Protein AF-A0A1F5URN9-F1 (afdb_monomer)

Foldseek 3Di:
DPPVVVVVVVVVVVVVVVVVVCCCPVPVVVVVVVVVVVVVVVVVVVVVVVVVVVCVVCVVVVVVVVVVVVVVVVVVVVVADADDVVVVVVVVLCVLCVVLVKDWPDKAKDDFDDDPPWKTKIKIKTKIKDAPVSVVVSVVVVVVDPFDKDKDDKDKDQPPPDDPDDDDPRMIIIIIIIIGMHTPDDCPVVVVVPDPDDPPPPVPPPPPPPPDDDDDPPVVVVVVVLAVVLLPDPPVQKAWDDWPDPPDPWTKTWIAGPVRFIWIQTPQFIAGPVRHTHPFWGWDDDDQWIKIWGDDPPDPDIDIDIHGNDD

Nearest PDB structures (foldseek):
  3jc8-assembly1_Oa  TM=5.198E-01  e=5.996E-09  Myxococcus xanthus DK 1622
  2rjz-assembly1_A  TM=8.105E-01  e=4.922E-06  Pseudomonas aeruginosa PAO1
  2rjz-assembly1_B  TM=8.053E-01  e=3.767E-05  Pseudomonas aeruginosa PAO1
  5uvr-assembly1_A  TM=8.201E-01  e=1.410E-04  Pseudomonas aeruginosa
  7pd3-assembly1_U  TM=2.771E-01  e=1.453E+00  Homo sapiens

pLDDT: mean 70.2, std 18.09, range [28.94, 94.0]

Mean predicted aligned error: 21.52 Å

Solvent-accessible surface area (backbone atoms only — not comparable to full-atom values): 18056 Å² total; per-residue (Å²): 131,59,72,68,57,55,51,53,54,51,50,51,51,51,52,51,50,49,51,52,48,47,48,48,60,73,50,50,50,53,50,55,49,49,55,51,51,52,50,53,52,52,48,54,55,49,52,53,47,54,52,51,50,51,53,54,67,46,40,64,54,53,52,50,51,50,54,50,52,50,49,53,48,51,55,51,58,70,67,42,72,78,71,89,56,59,68,59,49,50,51,52,53,52,51,52,29,54,77,54,69,32,45,77,78,46,79,47,75,49,74,72,39,86,51,65,103,64,33,24,38,30,42,30,43,37,36,35,37,28,47,70,74,39,52,58,54,42,55,53,52,44,65,69,41,98,56,74,52,47,82,43,77,77,44,78,46,68,45,49,85,84,51,101,53,85,53,65,92,67,41,29,32,38,37,36,36,33,38,33,75,41,64,64,78,68,64,72,80,54,61,78,72,71,64,102,77,66,76,75,73,63,75,60,64,84,66,78,84,71,86,70,73,93,72,60,93,72,53,63,66,57,49,53,56,44,48,59,55,54,75,69,58,58,74,87,50,52,42,83,76,48,75,81,34,85,91,48,102,62,47,31,40,32,32,30,34,83,85,69,51,51,31,33,37,44,83,44,37,32,24,40,77,86,68,47,73,40,85,58,40,38,44,47,77,59,88,67,26,40,37,39,40,33,59,54,90,98,52,99,61,78,44,77,47,78,41,76,59,83,126

Sequence (311 aa):
MSKDQIQKYALIVIVAGAAIYGYVFELYLPTLKSVGVLGVELQSKKDSYEEAKKKFADYEKLKKDAKNAELELFFTMRRLPNTENQSECIKEISRAAAEYNITVQSFTPGKSAPGKSFYNEVAIVLSLVGDYNDFGKFITRLGYSVRLLNCFDVQFSVAGAGGGASPAKGSVNMVVNLKTFVSTQSNTGQARYSKKEDTEERAIYPLYRYSGVIRDPFVSIVLEESKALAENINIMGLRLTQVLALTGKNPTFVFEDSTRNSFMLKDRKFYTKDNLFIQGIEGRVEGDKVKLMYTVENIIGQKEKYFDILK

Radius of gyration: 40.61 Å; Cα contacts (8 Å, |Δi|>4): 346; chains: 1; bounding box: 97×88×120 Å

Secondary structure (DSSP, 8-state):
--HHHHHHHHHHHHHHHHHHHHIIIIIIHHHHHHHHHHHHHHHHHHHHHHHHHHHHHHHHHHHHHHHHHHHHHHHHHHHS--S-THHHHHHHHHHHHHHTT-EEEEEEEPPPEE-STTEEEEEEEEEEEEEHHHHHHHHHHHHTSSS-EEEEEEEEEETTTTSSSPPPTTEEEEEEEEEEEEE---THHHHTT--S---SGGGS-------S----TTHHHHHHHHHHHHHT--GGG-EEEEEEESSSSS-EEEEE-TT--EEEEETTEEEETT--EEEEEEEEEETTEEEEEE--TT-SS-EEEEEE---

Structure (mmCIF, N/CA/C/O backbone):
data_AF-A0A1F5URN9-F1
#
_entry.id   AF-A0A1F5URN9-F1
#
loop_
_atom_site.group_PDB
_atom_site.id
_atom_site.type_symbol
_atom_site.label_atom_id
_atom_site.label_alt_id
_atom_site.label_comp_id
_atom_site.label_asym_id
_atom_site.label_entity_id
_atom_site.label_seq_id
_atom_site.pdbx_PDB_ins_code
_atom_site.Cartn_x
_atom_site.Cartn_y
_atom_site.Cartn_z
_atom_site.occupancy
_atom_site.B_iso_or_equiv
_atom_site.auth_seq_id
_atom_site.auth_comp_id
_atom_site.auth_asym_id
_atom_site.auth_atom_id
_atom_site.pdbx_PDB_model_num
ATOM 1 N N . MET A 1 1 ? 66.668 29.773 -73.421 1.00 58.88 1 MET A N 1
ATOM 2 C CA . MET A 1 1 ? 65.200 29.785 -73.611 1.00 58.88 1 MET A CA 1
ATOM 3 C C . MET A 1 1 ? 64.776 31.197 -73.974 1.00 58.88 1 MET A C 1
ATOM 5 O O . MET A 1 1 ? 65.155 32.119 -73.262 1.00 58.88 1 MET A O 1
ATOM 9 N N . SER A 1 2 ? 64.055 31.377 -75.083 1.00 77.62 2 SER A N 1
ATOM 10 C CA . SER A 1 2 ? 63.492 32.690 -75.433 1.00 77.62 2 SER A CA 1
ATOM 11 C C . SER A 1 2 ? 62.432 33.091 -74.398 1.00 77.62 2 SER A C 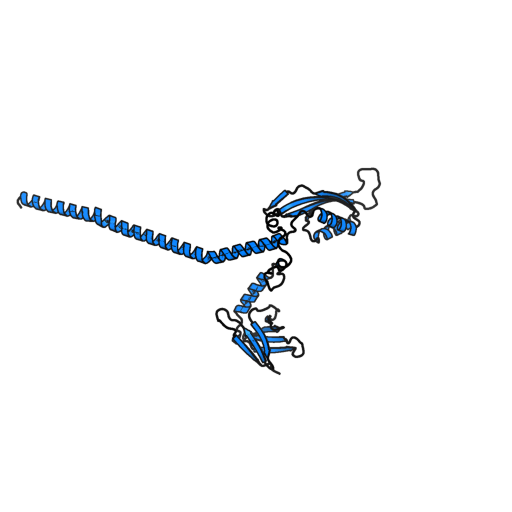1
ATOM 13 O O . SER A 1 2 ? 61.720 32.216 -73.893 1.00 77.62 2 SER A O 1
ATOM 15 N N . LYS A 1 3 ? 62.320 34.387 -74.075 1.00 77.62 3 LYS A N 1
ATOM 16 C CA . LYS A 1 3 ? 61.358 34.910 -73.082 1.00 77.62 3 LYS A CA 1
ATOM 17 C C . LYS A 1 3 ? 59.921 34.445 -73.373 1.00 77.62 3 LYS A C 1
ATOM 19 O O . LYS A 1 3 ? 59.200 34.090 -72.444 1.00 77.62 3 LYS A O 1
ATOM 24 N N . ASP A 1 4 ? 59.568 34.307 -74.649 1.00 82.25 4 ASP A N 1
ATOM 25 C CA . ASP A 1 4 ? 58.242 33.866 -75.097 1.00 82.25 4 ASP A CA 1
ATOM 26 C C . ASP A 1 4 ? 57.936 32.399 -74.762 1.00 82.25 4 ASP A C 1
ATOM 28 O O . ASP A 1 4 ? 56.792 32.039 -74.489 1.00 82.25 4 ASP A O 1
ATOM 32 N N . GLN A 1 5 ? 58.945 31.521 -74.767 1.00 84.62 5 GLN A N 1
ATOM 33 C CA . GLN A 1 5 ? 58.748 30.113 -74.404 1.00 84.62 5 GLN A CA 1
ATOM 34 C C . GLN A 1 5 ? 58.527 29.965 -72.899 1.00 84.62 5 GLN A C 1
ATOM 36 O O . GLN A 1 5 ? 57.653 29.209 -72.482 1.00 84.62 5 GLN A O 1
ATOM 41 N N . ILE A 1 6 ? 59.268 30.730 -72.092 1.00 85.12 6 ILE A N 1
ATOM 42 C CA . ILE A 1 6 ? 59.104 30.751 -70.633 1.00 85.12 6 ILE A CA 1
ATOM 43 C C . ILE A 1 6 ? 57.700 31.253 -70.271 1.00 85.12 6 ILE A C 1
ATOM 45 O O . ILE A 1 6 ? 57.039 30.645 -69.434 1.00 85.12 6 ILE A O 1
ATOM 49 N N . GLN A 1 7 ? 57.206 32.296 -70.948 1.00 86.00 7 GLN A N 1
ATOM 50 C CA . GLN A 1 7 ? 55.847 32.809 -70.737 1.00 86.00 7 GLN A CA 1
ATOM 51 C C . GLN A 1 7 ? 54.758 31.779 -71.080 1.00 86.00 7 GLN A C 1
ATOM 53 O O . GLN A 1 7 ? 53.807 31.626 -70.316 1.00 86.00 7 GLN A O 1
ATOM 58 N N . LYS A 1 8 ? 54.903 31.025 -72.179 1.00 87.19 8 LYS A N 1
ATOM 59 C CA . LYS A 1 8 ? 53.936 29.977 -72.561 1.00 87.19 8 LYS A CA 1
ATOM 60 C C . LYS A 1 8 ? 53.880 28.833 -71.547 1.00 87.19 8 LYS A C 1
ATOM 62 O O . LYS A 1 8 ? 52.790 28.437 -71.143 1.00 87.19 8 LYS A O 1
ATOM 67 N N . TYR A 1 9 ? 55.033 28.329 -71.101 1.00 89.06 9 TYR A N 1
ATOM 68 C CA . TYR A 1 9 ? 55.068 27.273 -70.084 1.00 89.06 9 TYR A CA 1
ATOM 69 C C . TYR A 1 9 ? 54.555 27.762 -68.726 1.00 89.06 9 TYR A C 1
ATOM 71 O O . TYR A 1 9 ? 53.810 27.038 -68.069 1.00 89.06 9 TYR A O 1
ATOM 79 N N . ALA A 1 10 ? 54.872 29.001 -68.334 1.00 89.88 10 ALA A N 1
ATOM 80 C CA . ALA A 1 10 ? 54.338 29.598 -67.112 1.00 89.88 10 ALA A CA 1
ATOM 81 C C . ALA A 1 10 ? 52.802 29.681 -67.140 1.00 89.88 10 ALA A C 1
ATOM 83 O O . ALA A 1 10 ? 52.149 29.328 -66.161 1.00 89.88 10 ALA A O 1
ATOM 84 N N . LEU A 1 11 ? 52.215 30.071 -68.276 1.00 90.75 11 LEU A N 1
ATOM 85 C CA . LEU A 1 11 ? 50.763 30.160 -68.430 1.00 90.75 11 LEU A CA 1
ATOM 86 C C . LEU A 1 11 ? 50.087 28.782 -68.345 1.00 90.75 11 LEU A C 1
ATOM 88 O O . LEU A 1 11 ? 49.067 28.648 -67.675 1.00 90.75 11 LEU A O 1
ATOM 92 N N . ILE A 1 12 ? 50.682 27.742 -68.937 1.00 91.44 12 ILE A N 1
ATOM 93 C CA . ILE A 1 12 ? 50.175 26.362 -68.834 1.00 91.44 12 ILE A CA 1
ATOM 94 C C . ILE A 1 12 ? 50.194 25.874 -67.383 1.00 91.44 12 ILE A C 1
ATOM 96 O O . ILE A 1 12 ? 49.213 25.294 -66.927 1.00 91.44 12 ILE A O 1
ATOM 100 N N . VAL A 1 13 ? 51.278 26.130 -66.645 1.00 94.00 13 VAL A N 1
ATOM 101 C CA . VAL A 1 13 ? 51.384 25.726 -65.233 1.00 94.00 13 VAL A CA 1
ATOM 102 C C . VAL A 1 13 ? 50.341 26.441 -64.376 1.00 94.00 13 VAL A C 1
ATOM 104 O O . VAL A 1 13 ? 49.729 25.812 -63.517 1.00 94.00 13 VAL A O 1
ATOM 107 N N . ILE A 1 14 ? 50.080 27.724 -64.634 1.00 93.38 14 ILE A N 1
ATOM 108 C CA . ILE A 1 14 ? 49.047 28.487 -63.920 1.00 93.38 14 ILE A CA 1
ATOM 109 C C . ILE A 1 14 ? 47.649 27.942 -64.230 1.00 93.38 14 ILE A C 1
ATOM 111 O O . ILE A 1 14 ? 46.866 27.725 -63.308 1.00 93.38 14 ILE A O 1
ATOM 115 N N . VAL A 1 15 ? 47.336 27.672 -65.501 1.00 93.75 15 VAL A N 1
ATOM 116 C CA . VAL A 1 15 ? 46.030 27.124 -65.905 1.00 93.75 15 VAL A CA 1
ATOM 117 C C . VAL A 1 15 ? 45.828 25.712 -65.349 1.00 93.75 15 VAL A C 1
ATOM 119 O O . VAL A 1 15 ? 44.762 25.410 -64.819 1.00 93.75 15 VAL A O 1
ATOM 122 N N . ALA A 1 16 ? 46.857 24.864 -65.398 1.00 92.88 16 ALA A N 1
ATOM 123 C CA . ALA A 1 16 ? 46.818 23.532 -64.802 1.00 92.88 16 ALA A CA 1
ATOM 124 C C . ALA A 1 16 ? 46.657 23.602 -63.275 1.00 92.88 16 ALA A C 1
ATOM 126 O O . ALA A 1 16 ? 45.843 22.876 -62.709 1.00 92.88 16 ALA A O 1
ATOM 127 N N . GLY A 1 17 ? 47.371 24.514 -62.610 1.00 93.50 17 GLY A N 1
ATOM 128 C CA . GLY A 1 17 ? 47.236 24.760 -61.175 1.00 93.50 17 GLY A CA 1
ATOM 129 C C . GLY A 1 17 ? 45.835 25.238 -60.791 1.00 93.50 17 GLY A C 1
ATOM 130 O O . GLY A 1 17 ? 45.261 24.725 -59.834 1.00 93.50 17 GLY A O 1
ATOM 131 N N . ALA A 1 18 ? 45.249 26.151 -61.570 1.00 92.12 18 ALA A N 1
ATOM 132 C CA . ALA A 1 18 ? 43.885 26.632 -61.365 1.00 92.12 18 ALA A CA 1
ATOM 133 C C . ALA A 1 18 ? 42.839 25.525 -61.581 1.00 92.12 18 ALA A C 1
ATOM 135 O O . ALA A 1 18 ? 41.906 25.405 -60.789 1.00 92.12 18 ALA A O 1
ATOM 136 N N . ALA A 1 19 ? 43.021 24.672 -62.595 1.00 91.75 19 ALA A N 1
ATOM 137 C CA . ALA A 1 19 ? 42.138 23.535 -62.853 1.00 91.75 19 ALA A CA 1
ATOM 138 C C . ALA A 1 19 ? 42.199 22.484 -61.729 1.00 91.75 19 ALA A C 1
ATOM 140 O O . ALA A 1 19 ? 41.160 22.008 -61.271 1.00 91.75 19 ALA A O 1
ATOM 141 N N . ILE A 1 20 ? 43.402 22.160 -61.237 1.00 91.75 20 ILE A N 1
ATOM 142 C CA . ILE A 1 20 ? 43.588 21.243 -60.100 1.00 91.75 20 ILE A CA 1
ATOM 143 C C . ILE A 1 20 ? 42.983 21.843 -58.829 1.00 91.75 20 ILE A C 1
ATOM 145 O O . ILE A 1 20 ? 42.276 21.149 -58.100 1.00 91.75 20 ILE A O 1
ATOM 149 N N . TYR A 1 21 ? 43.220 23.132 -58.574 1.00 92.06 21 TYR A N 1
ATOM 150 C CA . TYR A 1 21 ? 42.654 23.829 -57.423 1.00 92.06 21 TYR A CA 1
ATOM 151 C C . TYR A 1 21 ? 41.121 23.806 -57.450 1.00 92.06 21 TYR A C 1
ATOM 153 O O . TYR A 1 21 ? 40.511 23.396 -56.463 1.00 92.06 21 TYR A O 1
ATOM 161 N N . GLY A 1 22 ? 40.507 24.152 -58.588 1.00 90.38 22 GLY A N 1
ATOM 162 C CA . GLY A 1 22 ? 39.055 24.100 -58.774 1.00 90.38 22 GLY A CA 1
ATOM 163 C C . GLY A 1 22 ? 38.491 22.698 -58.543 1.00 90.38 22 GLY A C 1
ATOM 164 O O . GLY A 1 22 ? 37.566 22.529 -57.757 1.00 90.38 22 GLY A O 1
ATOM 165 N N . TYR A 1 23 ? 39.109 21.666 -59.122 1.00 90.50 23 TYR A N 1
ATOM 166 C CA . TYR A 1 23 ? 38.671 20.280 -58.931 1.00 90.50 23 TYR A CA 1
ATOM 167 C C . TYR A 1 23 ? 38.738 19.824 -57.461 1.00 90.50 23 TYR A C 1
ATOM 169 O O . TYR A 1 23 ? 37.800 19.211 -56.945 1.00 90.50 23 TYR A O 1
ATOM 177 N N . VAL A 1 24 ? 39.833 20.136 -56.760 1.00 90.06 24 VAL A N 1
ATOM 178 C CA . VAL A 1 24 ? 40.017 19.726 -55.360 1.00 90.06 24 VAL A CA 1
ATOM 179 C C . VAL A 1 24 ? 39.063 20.479 -54.426 1.00 90.06 24 VAL A C 1
ATOM 181 O O . VAL A 1 24 ? 38.468 19.857 -53.541 1.00 90.06 24 VAL A O 1
ATOM 184 N N . PHE A 1 25 ? 38.893 21.791 -54.618 1.00 90.38 25 PHE A N 1
ATOM 185 C CA . PHE A 1 25 ? 38.084 22.626 -53.725 1.00 90.38 25 PHE A CA 1
ATOM 186 C C . PHE A 1 25 ? 36.584 22.593 -54.011 1.00 90.38 25 PHE A C 1
ATOM 188 O O . PHE A 1 25 ? 35.814 22.474 -53.058 1.00 90.38 25 PHE A O 1
ATOM 195 N N . GLU A 1 26 ? 36.157 22.675 -55.273 1.00 85.50 26 GLU A N 1
ATOM 196 C CA . GLU A 1 26 ? 34.725 22.697 -55.608 1.00 85.50 26 GLU A CA 1
ATOM 197 C C . GLU A 1 26 ? 34.099 21.312 -55.709 1.00 85.50 26 GLU A C 1
ATOM 199 O O . GLU A 1 26 ? 32.903 21.187 -55.460 1.00 85.50 26 GLU A O 1
ATOM 204 N N . LEU A 1 27 ? 34.860 20.270 -56.060 1.00 84.69 27 LEU A N 1
ATOM 205 C CA . LEU A 1 27 ? 34.271 18.952 -56.310 1.00 84.69 27 LEU A CA 1
ATOM 206 C C . LEU A 1 27 ? 34.682 17.922 -55.257 1.00 84.69 27 LEU A C 1
ATOM 208 O O . LEU A 1 27 ? 33.822 17.297 -54.635 1.00 84.69 27 LEU A O 1
ATOM 212 N N . TYR A 1 28 ? 35.981 17.758 -55.002 1.00 86.69 28 TYR A N 1
ATOM 213 C CA . TYR A 1 28 ? 36.465 16.664 -54.154 1.00 86.69 28 TYR A CA 1
ATOM 214 C C . TYR A 1 28 ? 36.174 16.873 -52.656 1.00 86.69 28 TYR A C 1
ATOM 216 O O . TYR A 1 28 ? 35.589 16.006 -52.002 1.00 86.69 28 TYR A O 1
ATOM 224 N N . LEU A 1 29 ? 36.523 18.042 -52.108 1.00 83.88 29 LEU A N 1
ATOM 225 C CA . LEU A 1 29 ? 36.290 18.378 -50.698 1.00 83.88 29 LEU A CA 1
ATOM 226 C C . LEU A 1 29 ? 34.804 18.364 -50.275 1.00 83.88 29 LEU A C 1
ATOM 228 O O . LEU A 1 29 ? 34.507 17.769 -49.232 1.00 83.88 29 LEU A O 1
ATOM 232 N N . PRO A 1 30 ? 33.852 18.971 -51.014 1.00 84.62 30 PRO A N 1
ATOM 233 C CA . PRO A 1 30 ? 32.441 18.912 -50.633 1.00 84.62 30 PRO A CA 1
ATOM 234 C C . PRO A 1 30 ? 31.859 17.506 -50.783 1.00 84.62 30 PRO A C 1
ATOM 236 O O . PRO A 1 30 ? 31.053 17.105 -49.944 1.00 84.62 30 PRO A O 1
ATOM 239 N N . THR A 1 31 ? 32.320 16.718 -51.759 1.00 80.88 31 THR A N 1
ATOM 240 C CA . THR A 1 31 ? 31.893 15.318 -51.904 1.00 80.88 31 THR A CA 1
ATOM 241 C C . THR A 1 31 ? 32.309 14.487 -50.688 1.00 80.88 31 THR A C 1
ATOM 243 O O . THR A 1 31 ? 31.466 13.813 -50.097 1.00 80.88 31 THR A O 1
ATOM 246 N N . LEU A 1 32 ? 33.557 14.605 -50.217 1.00 78.88 32 LEU A N 1
ATOM 247 C CA . LEU A 1 32 ? 34.008 13.916 -48.998 1.00 78.88 32 LEU A CA 1
ATOM 248 C C . LEU A 1 32 ? 33.223 14.344 -47.749 1.00 78.88 32 LEU A C 1
ATOM 250 O O . LEU A 1 32 ? 32.843 13.497 -46.938 1.00 78.88 32 LEU A O 1
ATOM 254 N N . LYS A 1 33 ? 32.935 15.646 -47.606 1.00 79.94 33 LYS A N 1
ATOM 255 C CA . LYS A 1 33 ? 32.100 16.157 -46.507 1.00 79.94 33 LYS A CA 1
ATOM 256 C C . LYS A 1 33 ? 30.680 15.603 -46.573 1.00 79.94 33 LYS A C 1
ATOM 258 O O . LYS A 1 33 ? 30.162 15.188 -45.544 1.00 79.94 33 LYS A O 1
ATOM 263 N N . SER A 1 34 ? 30.074 15.551 -47.761 1.00 77.19 34 SER A N 1
ATOM 264 C CA . SER A 1 34 ? 28.724 15.009 -47.937 1.00 77.19 34 SER A CA 1
ATOM 265 C C . SER A 1 34 ? 28.654 13.534 -47.538 1.00 77.19 34 SER A C 1
ATOM 267 O O . SER A 1 34 ? 27.779 13.165 -46.765 1.00 77.19 34 SER A O 1
ATOM 269 N N . VAL A 1 35 ? 29.630 12.708 -47.934 1.00 80.00 35 VAL A N 1
ATOM 270 C CA . VAL A 1 35 ? 29.689 11.290 -47.538 1.00 80.00 35 VAL A CA 1
ATOM 271 C C . VAL A 1 35 ? 29.850 11.142 -46.021 1.00 80.00 35 VAL A C 1
ATOM 273 O O . VAL A 1 35 ? 29.194 10.294 -45.417 1.00 80.00 35 VAL A O 1
ATOM 276 N N . GLY A 1 36 ? 30.667 11.992 -45.390 1.00 81.31 36 GLY A N 1
ATOM 277 C CA . GLY A 1 36 ? 30.806 12.029 -43.933 1.00 81.31 36 GLY A CA 1
ATOM 278 C C . GLY A 1 36 ? 29.501 12.398 -43.219 1.00 81.31 36 GLY A C 1
ATOM 279 O O . GLY A 1 36 ? 29.094 11.701 -42.292 1.00 81.31 36 GLY A O 1
ATOM 280 N N . VAL A 1 37 ? 28.812 13.447 -43.680 1.00 84.00 37 VAL A N 1
ATOM 281 C CA . VAL A 1 37 ? 27.518 13.886 -43.125 1.00 84.00 37 VAL A CA 1
ATOM 282 C C . VAL A 1 37 ? 26.449 12.810 -43.312 1.00 84.00 37 VAL A C 1
ATOM 284 O O . VAL A 1 37 ? 25.778 12.457 -42.346 1.00 84.00 37 VAL A O 1
ATOM 287 N N . LEU A 1 38 ? 26.354 12.211 -44.504 1.00 81.94 38 LEU A N 1
ATOM 288 C CA . LEU A 1 38 ? 25.429 11.108 -44.780 1.00 81.94 38 LEU A CA 1
ATOM 289 C C . LEU A 1 38 ? 25.715 9.890 -43.889 1.00 81.94 38 LEU A C 1
ATOM 291 O O . LEU A 1 38 ? 24.783 9.228 -43.437 1.00 81.94 38 LEU A O 1
ATOM 295 N N . GLY A 1 39 ? 26.988 9.598 -43.603 1.00 86.00 39 GLY A N 1
ATOM 296 C CA . GLY A 1 39 ? 27.378 8.535 -42.675 1.00 86.00 39 GLY A CA 1
ATOM 297 C C . GLY A 1 39 ? 26.911 8.800 -41.240 1.00 86.00 39 GLY A C 1
ATOM 298 O O . GLY A 1 39 ? 26.366 7.902 -40.596 1.00 86.00 39 GLY A O 1
ATOM 299 N N . VAL A 1 40 ? 27.064 10.038 -40.760 1.00 88.56 40 VAL A N 1
ATOM 300 C CA . VAL A 1 40 ? 26.607 10.455 -39.422 1.00 88.56 40 VAL A CA 1
ATOM 301 C C . VAL A 1 40 ? 25.079 10.453 -39.325 1.00 88.56 40 VAL A C 1
ATOM 303 O O . VAL A 1 40 ? 24.533 9.956 -38.340 1.00 88.56 40 VAL A O 1
ATOM 306 N N . GLU A 1 41 ? 24.375 10.940 -40.349 1.00 86.62 41 GLU A N 1
ATOM 307 C CA . GLU A 1 41 ? 22.907 10.898 -40.411 1.00 86.62 41 GLU A CA 1
ATOM 308 C C . GLU A 1 41 ? 22.371 9.465 -40.449 1.00 86.62 41 GLU A C 1
ATOM 310 O O . GLU A 1 41 ? 21.383 9.141 -39.791 1.00 86.62 41 GLU A O 1
ATOM 315 N N . LEU A 1 42 ? 23.030 8.575 -41.191 1.00 87.06 42 LEU A N 1
ATOM 316 C CA . LEU A 1 42 ? 22.648 7.169 -41.247 1.00 87.06 42 LEU A CA 1
ATOM 317 C C . LEU A 1 42 ? 22.866 6.475 -39.899 1.00 87.06 42 LEU A C 1
ATOM 319 O O . LEU A 1 42 ? 22.034 5.658 -39.499 1.00 87.06 42 LEU A O 1
ATOM 323 N N . GLN A 1 43 ? 23.942 6.814 -39.187 1.00 90.25 43 GLN A N 1
ATOM 324 C CA . GLN A 1 43 ? 24.190 6.288 -37.848 1.00 90.25 43 GLN A CA 1
ATOM 325 C C . GLN A 1 43 ? 23.143 6.792 -36.845 1.00 90.25 43 GLN A C 1
ATOM 327 O O . GLN A 1 43 ? 22.521 5.978 -36.169 1.00 90.25 43 GLN A O 1
ATOM 332 N N . SER A 1 44 ? 22.847 8.096 -36.818 1.00 90.31 44 SER A N 1
ATOM 333 C CA . SER A 1 44 ? 21.839 8.652 -35.901 1.00 90.31 44 SER A CA 1
ATOM 334 C C . SER A 1 44 ? 20.432 8.101 -36.169 1.00 90.31 44 SER A C 1
ATOM 336 O O . SER A 1 44 ? 19.661 7.820 -35.243 1.00 90.31 44 SER A O 1
ATOM 338 N N . LYS A 1 45 ? 20.094 7.871 -37.443 1.00 87.31 45 LYS A N 1
ATOM 339 C CA . LYS A 1 45 ? 18.812 7.276 -37.836 1.00 87.31 45 LYS A CA 1
ATOM 340 C C . LYS A 1 45 ? 18.720 5.793 -37.467 1.00 87.31 45 LYS A C 1
ATOM 342 O O . LYS A 1 45 ? 17.639 5.322 -37.124 1.00 87.31 45 LYS A O 1
ATOM 347 N N . LYS A 1 46 ? 19.840 5.063 -37.483 1.00 90.44 46 LYS A N 1
ATOM 348 C CA . LYS A 1 46 ? 19.911 3.690 -36.957 1.00 90.44 46 LYS A CA 1
ATOM 349 C C . LYS A 1 46 ? 19.778 3.652 -35.438 1.00 90.44 46 LYS A C 1
ATOM 351 O O . LYS A 1 46 ? 19.008 2.842 -34.932 1.00 90.44 46 LYS A O 1
ATOM 356 N N . ASP A 1 47 ? 20.467 4.540 -34.727 1.00 91.44 47 ASP A N 1
ATOM 357 C CA . ASP A 1 47 ? 20.433 4.578 -33.262 1.00 91.44 47 ASP A CA 1
ATOM 358 C C . ASP A 1 47 ? 19.024 4.920 -32.749 1.00 91.44 47 ASP A C 1
ATOM 360 O O . ASP A 1 47 ? 18.489 4.230 -31.881 1.00 91.44 47 ASP A O 1
ATOM 364 N N . SER A 1 48 ? 18.369 5.915 -33.359 1.00 86.62 48 SER A N 1
ATOM 365 C CA . SER A 1 48 ? 16.974 6.266 -33.044 1.00 86.62 48 SER A CA 1
ATOM 366 C C . SER A 1 48 ? 15.981 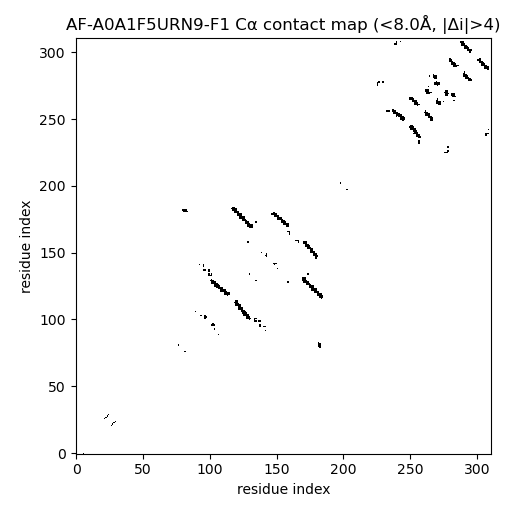5.150 -33.388 1.00 86.62 48 SER A C 1
ATOM 368 O O . SER A 1 48 ? 15.027 4.927 -32.640 1.00 86.62 48 SER A O 1
ATOM 370 N N . TYR A 1 49 ? 16.209 4.407 -34.477 1.00 88.81 49 TYR A N 1
ATOM 371 C CA . TYR A 1 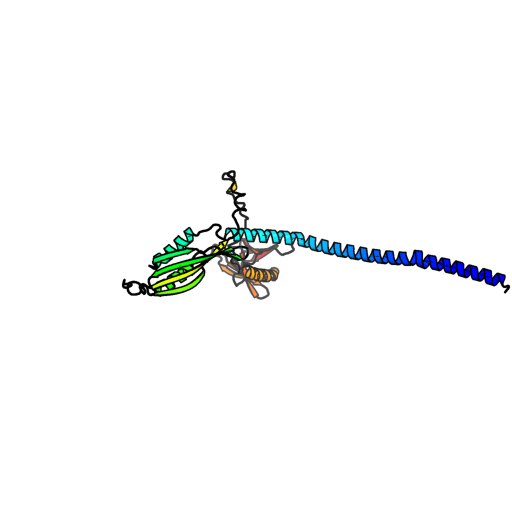49 ? 15.402 3.233 -34.815 1.00 88.81 49 TYR A CA 1
ATOM 372 C C . TYR A 1 49 ? 15.548 2.114 -33.774 1.00 88.81 49 TYR A C 1
ATOM 374 O O . TYR A 1 49 ? 14.544 1.556 -33.331 1.00 88.81 49 TYR A O 1
ATOM 382 N N . GLU A 1 50 ? 16.772 1.805 -33.342 1.00 87.94 50 GLU A N 1
ATOM 383 C CA . GLU A 1 50 ? 17.017 0.790 -32.310 1.00 87.94 50 GLU A CA 1
ATOM 384 C C . GLU A 1 50 ? 16.445 1.204 -30.945 1.00 87.94 50 GLU A C 1
ATOM 386 O O . GLU A 1 50 ? 15.868 0.375 -30.238 1.00 87.94 50 GLU A O 1
ATOM 391 N N . GLU A 1 51 ? 16.519 2.487 -30.583 1.00 87.00 51 GLU A N 1
ATOM 392 C CA . GLU A 1 51 ? 15.883 3.006 -29.368 1.00 87.00 51 GLU A CA 1
ATOM 393 C C . GLU A 1 51 ? 14.351 2.891 -29.432 1.00 87.00 51 GLU A C 1
ATOM 395 O O . GLU A 1 51 ? 13.719 2.411 -28.485 1.00 87.00 51 GLU A O 1
ATOM 400 N N . ALA A 1 52 ? 13.744 3.272 -30.561 1.00 79.25 52 ALA A N 1
ATOM 401 C CA . ALA A 1 52 ? 12.304 3.148 -30.774 1.00 79.25 52 ALA A CA 1
ATOM 402 C C . ALA A 1 52 ? 11.846 1.682 -30.750 1.00 79.25 52 ALA A C 1
ATOM 404 O O . ALA A 1 52 ? 10.821 1.361 -30.150 1.00 79.25 52 ALA A O 1
ATOM 405 N N . LYS A 1 53 ? 12.633 0.777 -31.340 1.00 81.12 53 LYS A N 1
ATOM 406 C CA . LYS A 1 53 ? 12.374 -0.666 -31.335 1.00 81.12 53 LYS A CA 1
ATOM 407 C C . LYS A 1 53 ? 12.433 -1.255 -29.925 1.00 81.12 53 LYS A C 1
ATOM 409 O O . LYS A 1 53 ? 11.554 -2.039 -29.572 1.00 81.12 53 LYS A O 1
ATOM 414 N N . LYS A 1 54 ? 13.411 -0.854 -29.102 1.00 79.50 54 LYS A N 1
ATOM 415 C CA . LYS A 1 54 ? 13.486 -1.249 -27.681 1.00 79.50 54 LYS A CA 1
ATOM 416 C C . LYS A 1 54 ? 12.269 -0.751 -26.901 1.00 79.50 54 LYS A C 1
ATOM 418 O O . LYS A 1 54 ? 11.592 -1.545 -26.258 1.00 79.50 54 LYS A O 1
ATOM 423 N N . LYS A 1 55 ? 11.918 0.532 -27.051 1.00 74.75 55 LYS A N 1
ATOM 424 C CA . LYS A 1 55 ? 10.718 1.120 -26.428 1.00 74.75 55 LYS A CA 1
ATOM 425 C C . LYS A 1 55 ? 9.428 0.415 -26.857 1.00 74.75 55 LYS A C 1
ATOM 427 O O . LYS A 1 55 ? 8.535 0.239 -26.036 1.00 74.75 55 LYS A O 1
ATOM 432 N N . PHE A 1 56 ? 9.327 -0.010 -28.117 1.00 76.44 56 PHE A N 1
ATOM 433 C CA . PHE A 1 56 ? 8.177 -0.765 -28.618 1.00 76.44 56 PHE A CA 1
ATOM 434 C C . PHE A 1 56 ? 8.122 -2.196 -28.064 1.00 76.44 56 PHE A C 1
ATOM 436 O O . PHE A 1 56 ? 7.043 -2.674 -27.726 1.00 76.44 56 PHE A O 1
ATOM 443 N N . ALA A 1 57 ? 9.267 -2.868 -27.916 1.00 75.88 57 ALA A N 1
ATOM 444 C CA . ALA A 1 57 ? 9.328 -4.185 -27.278 1.00 75.88 57 ALA A CA 1
ATOM 445 C C . ALA A 1 57 ? 8.859 -4.130 -25.811 1.00 75.88 57 ALA A C 1
ATOM 447 O O . ALA A 1 57 ? 8.128 -5.012 -25.360 1.00 75.88 57 ALA A O 1
ATOM 448 N N . ASP A 1 58 ? 9.204 -3.054 -25.100 1.00 78.31 58 ASP A N 1
ATOM 449 C CA . ASP A 1 58 ? 8.784 -2.832 -23.714 1.00 78.31 58 ASP A CA 1
ATOM 450 C C . ASP A 1 58 ? 7.350 -2.289 -23.590 1.00 78.31 58 ASP A C 1
ATOM 452 O O . ASP A 1 58 ? 6.738 -2.391 -22.525 1.00 78.31 58 ASP A O 1
ATOM 456 N N . TYR A 1 59 ? 6.778 -1.744 -24.669 1.00 82.88 59 TYR A N 1
ATOM 457 C CA . TYR A 1 59 ? 5.461 -1.103 -24.659 1.00 82.88 59 TYR A CA 1
ATOM 458 C C . TYR A 1 59 ? 4.339 -2.062 -24.246 1.00 82.88 59 TYR A C 1
ATOM 460 O O . TYR A 1 59 ? 3.526 -1.719 -23.389 1.00 82.88 59 TYR A O 1
ATOM 468 N N . GLU A 1 60 ? 4.300 -3.275 -24.803 1.00 75.38 60 GLU A N 1
ATOM 469 C CA . GLU A 1 60 ? 3.264 -4.260 -24.458 1.00 75.38 60 GLU A CA 1
ATOM 470 C C . GLU A 1 60 ? 3.373 -4.719 -22.995 1.00 75.38 60 GLU A C 1
ATOM 472 O O . GLU A 1 60 ? 2.355 -4.898 -22.320 1.00 75.38 60 GLU A O 1
ATOM 477 N N . LYS A 1 61 ? 4.600 -4.830 -22.466 1.00 76.62 61 LYS A N 1
ATOM 478 C CA . LYS A 1 61 ? 4.840 -5.133 -21.050 1.00 76.62 61 LYS A CA 1
ATOM 479 C C . LYS A 1 61 ? 4.358 -3.989 -20.156 1.00 76.62 61 LYS A C 1
ATOM 481 O O . LYS A 1 61 ? 3.538 -4.219 -19.274 1.00 76.62 61 LYS A O 1
ATOM 486 N N . LEU A 1 62 ? 4.776 -2.755 -20.440 1.00 74.88 62 LEU A N 1
ATOM 487 C CA . LEU A 1 62 ? 4.382 -1.569 -19.672 1.00 74.88 62 LEU A CA 1
ATOM 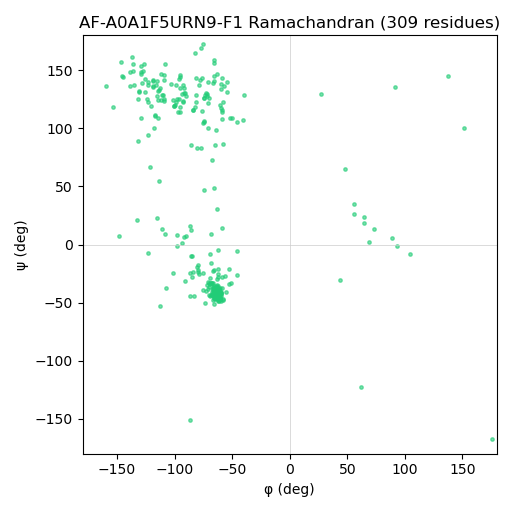488 C C . LEU A 1 62 ? 2.870 -1.320 -19.716 1.00 74.88 62 LEU A C 1
ATOM 490 O O . LEU A 1 62 ? 2.273 -0.962 -18.706 1.00 74.88 62 LEU A O 1
ATOM 494 N N . LYS A 1 63 ? 2.224 -1.557 -20.861 1.00 75.81 63 LYS A N 1
ATOM 495 C CA . LYS A 1 63 ? 0.766 -1.465 -21.011 1.00 75.81 63 LYS A CA 1
ATOM 496 C C . LYS A 1 63 ? 0.040 -2.513 -20.168 1.00 75.81 63 LYS A C 1
ATOM 498 O O . LYS A 1 63 ? -0.991 -2.213 -19.562 1.00 75.81 63 LYS A O 1
ATOM 503 N N . LYS A 1 64 ? 0.567 -3.740 -20.116 1.00 72.69 64 LYS A N 1
ATOM 504 C CA . LYS A 1 64 ? 0.035 -4.804 -19.258 1.00 72.69 64 LYS A CA 1
ATOM 505 C C . LYS A 1 64 ? 0.217 -4.464 -17.778 1.00 72.69 64 LYS A C 1
ATOM 507 O O . LYS A 1 64 ? -0.733 -4.621 -17.016 1.00 72.69 64 LYS A O 1
ATOM 512 N N . ASP A 1 65 ? 1.383 -3.955 -17.397 1.00 70.50 65 ASP A N 1
ATOM 513 C CA . ASP A 1 65 ? 1.687 -3.553 -16.021 1.00 70.50 65 ASP A CA 1
ATOM 514 C C . ASP A 1 65 ? 0.811 -2.374 -15.576 1.00 70.50 65 ASP A C 1
ATOM 516 O O . ASP A 1 65 ? 0.232 -2.422 -14.494 1.00 70.50 65 ASP A O 1
ATOM 520 N N . ALA A 1 66 ? 0.599 -1.379 -16.444 1.00 71.50 66 ALA A N 1
ATOM 521 C CA . ALA A 1 66 ? -0.322 -0.272 -16.193 1.00 71.50 66 ALA A CA 1
ATOM 522 C C . ALA A 1 66 ? -1.762 -0.764 -15.981 1.00 71.50 66 ALA A C 1
ATOM 524 O O . ALA A 1 66 ? -2.407 -0.388 -15.005 1.00 71.50 66 ALA A O 1
ATOM 525 N N . LYS A 1 67 ? -2.252 -1.674 -16.834 1.00 67.69 67 LYS A N 1
ATOM 526 C CA . LYS A 1 67 ? -3.592 -2.262 -16.684 1.00 67.69 67 LYS A CA 1
ATOM 527 C C . LYS A 1 67 ? -3.727 -3.085 -15.397 1.00 67.69 67 LYS A C 1
ATOM 529 O O . LYS A 1 67 ? -4.780 -3.066 -14.764 1.00 67.69 67 LYS A O 1
ATOM 534 N N . ASN A 1 68 ? -2.681 -3.812 -15.005 1.00 65.00 68 ASN A N 1
ATOM 535 C CA . ASN A 1 68 ? -2.666 -4.565 -13.751 1.00 65.00 68 ASN A CA 1
ATOM 536 C C . ASN A 1 68 ? -2.681 -3.628 -12.536 1.00 65.00 68 ASN A C 1
ATOM 538 O O . ASN A 1 68 ? -3.465 -3.854 -11.616 1.00 65.00 68 ASN A O 1
ATOM 542 N N . ALA A 1 69 ? -1.883 -2.557 -12.566 1.00 64.00 69 ALA A N 1
ATOM 543 C CA . ALA A 1 69 ? -1.850 -1.540 -11.519 1.00 64.00 69 ALA A CA 1
ATOM 544 C C . ALA A 1 69 ? -3.195 -0.805 -11.392 1.00 64.00 69 ALA A C 1
ATOM 546 O O . ALA A 1 69 ? -3.673 -0.579 -10.282 1.00 64.00 69 ALA A O 1
ATOM 547 N N . GLU A 1 70 ? -3.851 -0.493 -12.515 1.00 61.81 70 GLU A N 1
ATOM 548 C CA . GLU A 1 70 ? -5.209 0.060 -12.518 1.00 61.81 70 GLU A CA 1
ATOM 549 C C . GLU A 1 70 ? -6.203 -0.897 -11.857 1.00 61.81 70 GLU A C 1
ATOM 551 O O . GLU A 1 70 ? -6.976 -0.479 -10.998 1.00 61.81 70 GLU A O 1
ATOM 556 N N . LEU A 1 71 ? -6.174 -2.188 -12.204 1.00 64.81 71 LEU A N 1
ATOM 557 C CA . LEU A 1 71 ? -7.058 -3.189 -11.600 1.00 64.81 71 LEU A CA 1
ATOM 558 C C . LEU A 1 71 ? -6.822 -3.332 -10.093 1.00 64.81 71 LEU A C 1
ATOM 560 O O . LEU A 1 71 ? -7.787 -3.334 -9.330 1.00 64.81 71 LEU A O 1
ATOM 564 N N . GLU A 1 72 ? -5.569 -3.422 -9.650 1.00 60.19 72 GLU A N 1
ATOM 565 C CA . GLU A 1 72 ? -5.213 -3.500 -8.228 1.00 60.19 72 GLU A CA 1
ATOM 566 C C . GLU A 1 72 ? -5.677 -2.258 -7.458 1.00 60.19 72 GLU A C 1
ATOM 568 O O . GLU A 1 72 ? -6.245 -2.365 -6.363 1.00 60.19 72 GLU A O 1
ATOM 573 N N . LEU A 1 73 ? -5.535 -1.085 -8.077 1.00 60.34 73 LEU A N 1
ATOM 574 C CA . LEU A 1 73 ? -6.075 0.160 -7.559 1.00 60.34 73 LEU A CA 1
ATOM 575 C C . LEU A 1 73 ? -7.605 0.092 -7.469 1.00 60.34 73 LEU A C 1
ATOM 577 O O . LEU A 1 73 ? -8.145 0.368 -6.403 1.00 60.34 73 LEU A O 1
ATOM 581 N N . PHE A 1 74 ? -8.318 -0.365 -8.502 1.00 56.06 74 PHE A N 1
ATOM 582 C CA . PHE A 1 74 ? -9.778 -0.533 -8.457 1.00 56.06 74 PHE A CA 1
ATOM 583 C C . PHE A 1 74 ? -10.237 -1.507 -7.362 1.00 56.06 74 PHE A C 1
ATOM 585 O O . PHE A 1 74 ? -11.209 -1.225 -6.655 1.00 56.06 74 PHE A O 1
ATOM 592 N N . PHE A 1 75 ? -9.546 -2.635 -7.179 1.00 55.12 75 PHE A N 1
ATOM 593 C CA . PHE A 1 75 ? -9.860 -3.597 -6.119 1.00 55.12 75 PHE A CA 1
ATOM 594 C C . PHE A 1 75 ? -9.625 -3.010 -4.725 1.00 55.12 75 PHE A C 1
ATOM 596 O O . PHE A 1 75 ? -10.449 -3.208 -3.829 1.00 55.12 75 PHE A O 1
ATOM 603 N N . THR A 1 76 ? -8.550 -2.246 -4.550 1.00 56.44 76 THR A N 1
ATOM 604 C CA . THR A 1 76 ? -8.230 -1.568 -3.287 1.00 56.44 76 THR A CA 1
ATOM 605 C C . THR A 1 76 ? -9.228 -0.446 -2.991 1.00 56.44 76 THR A C 1
ATOM 607 O O . THR A 1 76 ? -9.762 -0.367 -1.886 1.00 56.44 76 THR A O 1
ATOM 610 N N . MET A 1 77 ? -9.581 0.353 -3.999 1.00 50.72 77 MET A N 1
ATOM 611 C CA . MET A 1 77 ? -10.586 1.422 -3.912 1.00 50.72 77 MET A CA 1
ATOM 612 C C . MET A 1 77 ? -11.990 0.894 -3.601 1.00 50.72 77 MET A C 1
ATOM 614 O O . MET A 1 77 ? -12.783 1.585 -2.970 1.00 50.72 77 MET A O 1
ATOM 618 N N . ARG A 1 78 ? -12.316 -0.335 -4.021 1.00 54.03 78 ARG A N 1
ATOM 619 C CA . ARG A 1 78 ? -13.594 -0.991 -3.698 1.00 54.03 78 ARG A CA 1
ATOM 620 C C . ARG A 1 78 ? -13.617 -1.593 -2.288 1.00 54.03 78 ARG A C 1
ATOM 622 O O . ARG A 1 78 ? -14.697 -1.817 -1.750 1.00 54.03 78 ARG A O 1
ATOM 629 N N . ARG A 1 79 ? -12.442 -1.865 -1.707 1.00 51.94 79 ARG A N 1
ATOM 630 C CA . ARG A 1 79 ? -12.274 -2.327 -0.317 1.00 51.94 79 ARG A CA 1
ATOM 631 C C . ARG A 1 79 ? -12.197 -1.180 0.686 1.00 51.94 79 ARG A C 1
ATOM 633 O O . ARG A 1 79 ? -12.518 -1.383 1.852 1.00 51.94 79 ARG A O 1
ATOM 640 N N . LEU A 1 80 ? -11.797 0.008 0.245 1.00 54.28 80 LEU A N 1
ATOM 641 C CA . LEU A 1 80 ? -11.941 1.231 1.023 1.00 54.28 80 LEU A CA 1
ATOM 642 C C . LEU A 1 80 ? -13.439 1.591 1.070 1.00 54.28 80 LEU A C 1
ATOM 644 O O . LEU A 1 80 ? -14.049 1.734 0.009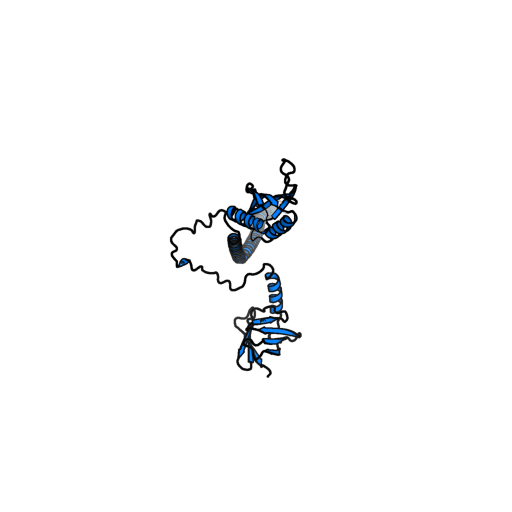 1.00 54.28 80 LEU A O 1
ATOM 648 N N . PRO A 1 81 ? -14.063 1.700 2.259 1.00 50.19 81 PRO A N 1
ATOM 649 C CA . PRO A 1 81 ? -15.470 2.063 2.370 1.00 50.19 81 PRO A CA 1
ATOM 650 C C . PRO A 1 81 ? -15.691 3.433 1.724 1.00 50.19 81 PRO A C 1
ATOM 652 O O . PRO A 1 81 ? -15.254 4.462 2.241 1.00 50.19 81 PRO A O 1
ATOM 655 N N . ASN A 1 82 ? -16.338 3.430 0.561 1.00 51.94 82 ASN A N 1
ATOM 656 C CA . ASN A 1 82 ? -16.781 4.637 -0.113 1.00 51.94 82 ASN A CA 1
ATOM 657 C C . ASN A 1 82 ? -18.055 5.109 0.577 1.00 51.94 82 ASN A C 1
ATOM 659 O O . ASN A 1 82 ? -18.948 4.305 0.830 1.00 51.94 82 ASN A O 1
ATOM 663 N N . THR A 1 83 ? -18.142 6.415 0.803 1.00 49.50 83 THR A N 1
ATOM 664 C CA . THR A 1 83 ? -19.221 7.155 1.476 1.00 49.50 83 THR A CA 1
ATOM 665 C C . THR A 1 83 ? -19.049 7.340 2.983 1.00 49.50 83 THR A C 1
ATOM 667 O O . THR A 1 83 ? -18.606 6.469 3.729 1.00 49.50 83 THR A O 1
ATOM 670 N N . GLU A 1 84 ? -19.334 8.569 3.402 1.00 57.09 84 GLU A N 1
ATOM 671 C CA . GLU A 1 84 ? -19.219 9.097 4.752 1.00 57.09 84 GLU A CA 1
ATOM 672 C C . GLU A 1 84 ? -20.065 8.293 5.746 1.00 57.09 84 GLU A C 1
ATOM 674 O O . GLU A 1 84 ? -21.189 8.641 6.092 1.00 57.09 84 GLU A O 1
ATOM 679 N N . ASN A 1 85 ? -19.481 7.226 6.278 1.00 55.81 85 ASN A N 1
ATOM 680 C CA . ASN A 1 85 ? -20.031 6.424 7.365 1.00 55.81 85 ASN A CA 1
ATOM 681 C C . ASN A 1 85 ? -19.917 7.150 8.721 1.00 55.81 85 ASN A C 1
ATOM 683 O O . ASN A 1 85 ? -19.436 6.577 9.701 1.00 55.81 85 ASN A O 1
ATOM 687 N N . GLN A 1 86 ? -20.285 8.435 8.805 1.00 62.94 86 GLN A N 1
ATOM 688 C CA . GLN A 1 86 ? -20.292 9.160 10.084 1.00 62.94 86 GLN A CA 1
ATOM 689 C C . GLN A 1 86 ? -21.309 8.530 11.047 1.00 62.94 86 GLN A C 1
ATOM 691 O O . GLN A 1 86 ? -20.978 8.275 12.202 1.00 62.94 86 GLN A O 1
ATOM 696 N N . SER A 1 87 ? -22.502 8.177 10.559 1.00 69.88 87 SER A N 1
ATOM 697 C CA . SER A 1 87 ? -23.554 7.562 11.378 1.00 69.88 87 SER A CA 1
ATOM 698 C C . SER A 1 87 ? -23.188 6.162 11.877 1.00 69.88 87 SER A C 1
ATOM 700 O O . SER A 1 87 ? -23.447 5.843 13.033 1.00 69.88 87 SER A O 1
ATOM 702 N N . GLU A 1 88 ? -22.557 5.332 11.045 1.00 73.50 88 GLU A N 1
ATOM 703 C CA . GLU A 1 88 ? -22.070 4.007 11.461 1.00 73.50 88 GLU A CA 1
ATOM 704 C C . GLU A 1 88 ? -20.922 4.122 12.481 1.00 73.50 88 GLU A C 1
ATOM 706 O O . GLU A 1 88 ? -20.896 3.371 13.450 1.00 73.50 88 GLU A O 1
ATOM 711 N N . CYS A 1 89 ? -20.041 5.126 12.337 1.00 77.00 89 CYS A N 1
ATOM 712 C CA . CYS A 1 89 ? -18.992 5.425 13.323 1.00 77.00 89 CYS A CA 1
ATOM 713 C C . CYS A 1 89 ? -19.576 5.716 14.705 1.00 77.00 89 CYS A C 1
ATOM 715 O O . CYS A 1 89 ? -19.122 5.176 15.710 1.00 77.00 89 CYS A O 1
ATOM 717 N N . ILE A 1 90 ? -20.601 6.575 14.741 1.00 81.25 90 ILE A N 1
ATOM 718 C CA . ILE A 1 90 ? -21.271 6.960 15.982 1.00 81.25 90 ILE A CA 1
ATOM 719 C C . ILE A 1 90 ? -21.878 5.718 16.633 1.00 81.25 90 ILE A C 1
ATOM 721 O O . ILE A 1 90 ? -21.649 5.488 17.814 1.00 81.25 90 ILE A O 1
ATOM 725 N N . LYS A 1 91 ? -22.578 4.870 15.866 1.00 83.12 91 LYS A N 1
ATOM 726 C CA . LYS A 1 91 ? -23.158 3.623 16.390 1.00 83.12 91 LYS A CA 1
ATOM 727 C C . LYS A 1 91 ? -22.098 2.683 16.959 1.00 83.12 91 LYS A C 1
ATOM 729 O O . LYS A 1 91 ? -22.309 2.124 18.031 1.00 83.12 91 LYS A O 1
ATOM 734 N N . GLU A 1 92 ? -20.980 2.498 16.260 1.00 82.00 92 GLU A N 1
ATOM 735 C CA . GLU A 1 92 ? -19.901 1.611 16.705 1.00 82.00 92 GLU A CA 1
ATOM 736 C C . GLU A 1 92 ? -19.240 2.127 17.989 1.00 82.00 92 GLU A C 1
ATOM 738 O O . GLU A 1 92 ? -19.097 1.368 18.948 1.00 82.00 92 GLU A O 1
ATOM 743 N N . ILE A 1 93 ? -18.919 3.424 18.048 1.00 85.69 93 ILE A N 1
ATOM 744 C CA . ILE A 1 93 ? -18.332 4.061 19.236 1.00 85.69 93 ILE A CA 1
ATOM 745 C C . ILE A 1 93 ? -19.314 4.024 20.408 1.00 85.69 93 ILE A C 1
ATOM 747 O O . ILE A 1 93 ? -18.921 3.669 21.517 1.00 85.69 93 ILE A O 1
ATOM 751 N N . SER A 1 94 ? -20.592 4.335 20.180 1.00 88.06 94 SER A N 1
ATOM 752 C CA . SER A 1 94 ? -21.625 4.255 21.217 1.00 88.06 94 SER A CA 1
ATOM 753 C C . SER A 1 94 ? -21.815 2.828 21.728 1.00 88.06 94 SER A C 1
ATOM 755 O O . SER A 1 94 ? -21.964 2.635 22.932 1.00 88.06 94 SER A O 1
ATOM 757 N N . ARG A 1 95 ? -21.766 1.819 20.848 1.00 88.31 95 ARG A N 1
ATOM 758 C CA . ARG A 1 95 ? -21.838 0.407 21.245 1.00 88.31 95 ARG A CA 1
ATOM 759 C C . ARG A 1 95 ? -20.628 0.003 22.083 1.00 88.31 95 ARG A C 1
ATOM 761 O O . ARG A 1 95 ? -20.805 -0.584 23.143 1.00 88.31 95 ARG A O 1
ATOM 768 N N . ALA A 1 96 ? -19.425 0.372 21.645 1.00 88.31 96 ALA A N 1
ATOM 769 C CA . ALA A 1 96 ? -18.193 0.105 22.381 1.00 88.31 96 ALA A CA 1
ATOM 770 C C . ALA A 1 96 ? -18.168 0.817 23.745 1.00 88.31 96 ALA A C 1
ATOM 772 O O . ALA A 1 96 ? -17.691 0.251 24.721 1.00 88.31 96 ALA A O 1
ATOM 773 N N . ALA A 1 97 ? -18.702 2.037 23.840 1.00 89.25 97 ALA A N 1
ATOM 774 C CA . ALA A 1 97 ? -18.808 2.758 25.107 1.00 89.25 97 ALA A CA 1
ATOM 775 C C . ALA A 1 97 ? -19.808 2.078 26.059 1.00 89.25 97 ALA A C 1
ATOM 777 O O . ALA A 1 97 ? -19.496 1.864 27.231 1.00 89.25 97 ALA A O 1
ATOM 778 N N . ALA A 1 98 ? -20.967 1.658 25.541 1.00 88.94 98 ALA A N 1
ATOM 779 C CA . ALA A 1 98 ? -21.981 0.944 26.313 1.00 88.94 98 ALA A CA 1
ATOM 780 C C . ALA A 1 98 ? -21.480 -0.410 26.854 1.00 88.94 98 ALA A C 1
ATOM 782 O O . ALA A 1 98 ? -21.823 -0.772 27.976 1.00 88.94 98 ALA A O 1
ATOM 783 N N . GLU A 1 99 ? -20.636 -1.130 26.102 1.00 90.88 99 GLU A N 1
ATOM 784 C CA . GLU A 1 99 ? -20.015 -2.394 26.542 1.00 90.88 99 GLU A CA 1
ATOM 785 C C . GLU A 1 99 ? -19.172 -2.242 27.824 1.00 90.88 99 GLU A C 1
ATOM 787 O O . GLU A 1 99 ? -19.057 -3.195 28.594 1.00 90.88 99 GLU A O 1
ATOM 792 N N . TYR A 1 100 ? -18.618 -1.052 28.079 1.00 91.31 100 TYR A N 1
ATOM 793 C CA . TYR A 1 100 ? -17.760 -0.769 29.235 1.00 91.31 100 TYR A CA 1
ATOM 794 C C . TYR A 1 100 ? -18.369 0.244 30.216 1.00 91.31 100 TYR A C 1
ATOM 796 O O . TYR A 1 100 ? -17.635 0.877 30.966 1.00 91.31 100 TYR A O 1
ATOM 804 N N . ASN A 1 101 ? -19.698 0.414 30.224 1.00 88.88 101 ASN A N 1
ATOM 805 C CA . ASN A 1 101 ? -20.410 1.365 31.097 1.00 88.88 101 ASN A CA 1
ATOM 806 C C . ASN A 1 101 ? -19.931 2.828 30.972 1.00 88.88 101 ASN A C 1
ATOM 808 O O . ASN A 1 101 ? -20.067 3.621 31.905 1.00 88.88 101 ASN A O 1
ATOM 812 N N . ILE A 1 102 ? -19.386 3.209 29.816 1.00 90.81 102 ILE A N 1
ATOM 813 C CA . ILE A 1 102 ? -18.941 4.575 29.537 1.00 90.81 102 ILE A CA 1
ATOM 814 C C . ILE A 1 102 ? -20.092 5.348 28.896 1.00 90.81 102 ILE A C 1
ATOM 816 O O . ILE A 1 102 ? -20.689 4.918 27.908 1.00 90.81 102 ILE A O 1
ATOM 820 N N . THR A 1 103 ? -20.375 6.534 29.428 1.00 89.75 103 THR A N 1
ATOM 821 C CA . THR A 1 103 ? -21.373 7.449 28.866 1.00 89.75 103 THR A CA 1
ATOM 822 C C . THR A 1 103 ? -20.705 8.426 27.904 1.00 89.75 103 THR A C 1
ATOM 824 O O . THR A 1 103 ? -19.791 9.159 28.285 1.00 89.75 103 THR A O 1
ATOM 827 N N . VAL A 1 104 ? -21.176 8.471 26.657 1.00 89.50 104 VAL A N 1
ATOM 828 C CA . VAL A 1 104 ? -20.720 9.447 25.655 1.00 89.50 104 VAL A CA 1
ATOM 829 C C . VAL A 1 104 ? -21.493 10.753 25.841 1.00 89.50 104 VAL A C 1
ATOM 831 O O . VAL A 1 104 ? -22.707 10.772 25.663 1.00 89.50 104 VAL A O 1
ATOM 834 N N . GLN A 1 105 ? -20.809 11.842 26.199 1.00 89.19 105 GLN A N 1
ATOM 835 C CA . GLN A 1 105 ? -21.432 13.161 26.367 1.00 89.19 105 GLN A CA 1
ATOM 836 C C . GLN A 1 105 ? -21.510 13.943 25.061 1.00 89.19 105 GLN A C 1
ATOM 838 O O . GLN A 1 105 ? -22.528 14.565 24.766 1.00 89.19 105 GLN A O 1
ATOM 843 N N . SER A 1 106 ? -20.427 13.940 24.285 1.00 88.81 106 SER A N 1
ATOM 844 C CA . SER A 1 106 ? -20.380 14.653 23.014 1.00 88.81 106 SER A CA 1
ATOM 845 C C . SER A 1 106 ? -19.535 13.910 21.991 1.00 88.81 106 SER A C 1
ATOM 847 O O . SER A 1 106 ? -18.533 13.264 22.305 1.00 88.81 106 SER A O 1
ATOM 849 N N . PHE A 1 107 ? -19.986 14.017 20.747 1.00 89.00 107 PHE A N 1
ATOM 850 C CA . PHE A 1 107 ? -19.299 13.544 19.562 1.00 89.00 107 PHE A CA 1
ATOM 851 C C . PHE A 1 107 ? -19.268 14.711 18.582 1.00 89.00 107 PHE A C 1
ATOM 853 O O . PHE A 1 107 ? -20.305 15.087 18.032 1.00 89.00 107 PHE A O 1
ATOM 860 N N . THR A 1 108 ? -18.092 15.294 18.376 1.00 88.00 108 THR A N 1
ATOM 861 C CA . THR A 1 108 ? -17.932 16.457 17.499 1.00 88.00 108 THR A CA 1
ATOM 862 C C . THR A 1 108 ? -16.997 16.092 16.350 1.00 88.00 108 THR A C 1
ATOM 864 O O . THR A 1 108 ? -15.776 16.083 16.536 1.00 88.00 108 THR A O 1
ATOM 867 N N . PRO A 1 109 ? -17.530 15.774 15.157 1.00 85.00 109 PRO A N 1
ATOM 868 C CA . PRO A 1 109 ? -16.707 15.581 13.977 1.00 85.00 109 PRO A CA 1
ATOM 869 C C . PRO A 1 109 ? -16.163 16.937 13.512 1.00 85.00 109 PRO A C 1
ATOM 871 O O . PRO A 1 109 ? -16.895 17.915 13.359 1.00 85.00 109 PRO A O 1
ATOM 874 N N . GLY A 1 110 ? -14.856 16.997 13.302 1.00 82.94 110 GLY A N 1
ATOM 875 C CA . GLY A 1 110 ? -14.171 18.131 12.707 1.00 82.94 110 GLY A CA 1
ATOM 876 C C . GLY A 1 110 ? -14.393 18.206 11.198 1.00 82.94 110 GLY A C 1
ATOM 877 O O . GLY A 1 110 ? -14.941 17.302 10.564 1.00 82.94 110 GLY A O 1
ATOM 878 N N . LYS A 1 111 ? -13.928 19.304 10.597 1.00 78.94 111 LYS A N 1
ATOM 879 C CA . LYS A 1 111 ? -13.917 19.439 9.139 1.00 78.94 111 LYS A CA 1
ATOM 880 C C . LYS A 1 111 ? -12.939 18.431 8.541 1.00 78.94 111 LYS A C 1
ATOM 882 O O . LYS A 1 111 ? -11.841 18.245 9.057 1.00 78.94 111 LYS A O 1
ATOM 887 N N . SER A 1 112 ? -13.343 17.824 7.431 1.00 73.44 112 SER A N 1
ATOM 888 C CA . SER A 1 112 ? -12.468 16.990 6.615 1.00 73.44 112 SER A CA 1
ATOM 889 C C . SER A 1 112 ? -11.279 17.821 6.131 1.00 73.44 112 SER A C 1
ATOM 891 O O . SER A 1 112 ? -11.465 18.797 5.401 1.00 73.44 112 SER A O 1
ATOM 893 N N . ALA A 1 113 ? -10.070 17.442 6.534 1.00 74.75 113 ALA A N 1
ATOM 894 C CA . ALA A 1 113 ? -8.839 18.028 6.029 1.00 74.75 113 ALA A CA 1
ATOM 895 C C . ALA A 1 113 ? -8.346 17.203 4.828 1.00 74.75 113 ALA A C 1
ATOM 897 O O . ALA A 1 113 ? -8.352 15.967 4.904 1.00 74.75 113 ALA A O 1
ATOM 898 N N . PRO A 1 114 ? -7.925 17.845 3.722 1.00 67.56 114 PRO A N 1
ATOM 899 C CA . PRO A 1 114 ? -7.308 17.127 2.617 1.00 67.56 114 PRO A CA 1
ATOM 900 C C . PRO A 1 114 ? -6.040 16.426 3.116 1.00 67.56 114 PRO A C 1
ATOM 902 O O . PRO A 1 114 ? -5.135 17.070 3.645 1.00 67.56 114 PRO A O 1
ATOM 905 N N . GLY A 1 115 ? -6.010 15.098 2.993 1.00 65.38 115 GLY A N 1
ATOM 906 C CA . GLY A 1 115 ? -4.839 14.281 3.296 1.00 65.38 115 GLY A CA 1
ATOM 907 C C . GLY A 1 115 ? -3.911 14.169 2.083 1.00 65.38 115 GLY A C 1
ATOM 908 O O . GLY A 1 115 ? -3.865 15.048 1.221 1.00 65.38 115 GLY A O 1
ATOM 909 N N . LYS A 1 116 ? -3.171 13.055 1.977 1.00 61.22 116 LYS A N 1
ATOM 910 C CA . LYS A 1 116 ? -2.478 12.706 0.720 1.00 61.22 116 LYS A CA 1
ATOM 911 C C . LYS A 1 116 ? -3.514 12.411 -0.369 1.00 61.22 116 LYS A C 1
ATOM 913 O O . LYS A 1 116 ? -4.634 12.041 -0.044 1.00 61.22 116 LYS A O 1
ATOM 918 N N . SER A 1 117 ? -3.123 12.500 -1.644 1.00 59.72 117 SER A N 1
ATOM 919 C CA . SER A 1 117 ? -3.959 12.526 -2.867 1.00 59.72 117 SER A CA 1
ATOM 920 C C . SER A 1 117 ? -5.118 11.512 -3.014 1.00 59.72 117 SER A C 1
ATOM 922 O O . SER A 1 117 ? -5.877 11.606 -3.973 1.00 59.72 117 SER A O 1
ATOM 924 N N . PHE A 1 118 ? -5.282 10.556 -2.100 1.00 62.00 118 PHE A N 1
ATOM 925 C CA . PHE A 1 118 ? -6.263 9.469 -2.142 1.00 62.00 118 PHE A CA 1
ATOM 926 C C . PHE A 1 118 ? -7.197 9.404 -0.915 1.00 62.00 118 PHE A C 1
ATOM 928 O O . PHE A 1 118 ? -8.141 8.610 -0.921 1.00 62.00 118 PHE A O 1
ATOM 935 N N . TYR A 1 119 ? -6.958 10.204 0.133 1.00 70.25 119 TYR A N 1
ATOM 936 C CA . TYR A 1 119 ? -7.775 10.214 1.348 1.00 70.25 119 TYR A CA 1
ATOM 937 C C . TYR A 1 119 ? -7.870 11.600 1.996 1.00 70.25 119 TYR A C 1
ATOM 939 O O . TYR A 1 119 ? -7.009 12.461 1.845 1.00 70.25 119 TYR A O 1
ATOM 947 N N . ASN A 1 120 ? -8.924 11.772 2.777 1.00 78.88 120 ASN A N 1
ATOM 948 C CA . ASN A 1 120 ? -9.170 12.867 3.687 1.00 78.88 120 ASN A CA 1
ATOM 949 C C . ASN A 1 120 ? -9.037 12.378 5.125 1.00 78.88 120 ASN A C 1
ATOM 951 O O . ASN A 1 120 ? -9.484 11.279 5.464 1.00 78.88 120 ASN A O 1
ATOM 955 N N . GLU A 1 121 ? -8.457 13.218 5.971 1.00 81.12 121 GLU A N 1
ATOM 956 C CA . GLU A 1 121 ? -8.413 12.992 7.410 1.00 81.12 121 GLU A CA 1
ATOM 957 C C . GLU A 1 121 ? -9.597 13.702 8.064 1.00 81.12 121 GLU A C 1
ATOM 959 O O . GLU A 1 121 ? -9.844 14.888 7.834 1.00 81.12 121 GLU A O 1
ATOM 964 N N . VAL A 1 122 ? -10.331 12.975 8.898 1.00 83.62 122 VAL A N 1
ATOM 965 C CA . VAL A 1 122 ? -11.426 13.512 9.702 1.00 83.62 122 VAL A CA 1
ATOM 966 C C . VAL A 1 122 ? -11.042 13.350 11.163 1.00 83.62 122 VAL A C 1
ATOM 968 O O . VAL A 1 122 ? -10.948 12.233 11.676 1.00 83.62 122 VAL A O 1
ATOM 971 N N . ALA A 1 123 ? -10.797 14.476 11.828 1.00 87.81 123 ALA A N 1
ATOM 972 C CA . ALA A 1 123 ? -10.631 14.510 13.273 1.00 87.81 123 ALA A CA 1
ATOM 973 C C . ALA A 1 123 ? -12.008 14.438 13.948 1.00 87.81 123 ALA A C 1
ATOM 975 O O . ALA A 1 123 ? -12.962 15.039 13.464 1.00 87.81 123 ALA A O 1
ATOM 976 N N . ILE A 1 124 ? -12.125 13.717 15.054 1.00 87.69 124 ILE A N 1
ATOM 977 C CA . ILE A 1 124 ? -13.343 13.578 15.851 1.00 87.69 124 ILE A CA 1
ATOM 978 C C . ILE A 1 124 ? -12.953 13.825 17.302 1.00 87.69 124 ILE A C 1
ATOM 980 O O . ILE A 1 124 ? -12.074 13.147 17.824 1.00 87.69 124 ILE A O 1
ATOM 984 N N . VAL A 1 125 ? -13.619 14.767 17.958 1.00 90.69 125 VAL A N 1
ATOM 985 C CA . VAL A 1 125 ? -13.446 15.009 19.393 1.00 90.69 125 VAL A CA 1
ATOM 986 C C . VAL A 1 125 ? -14.546 14.264 20.140 1.00 90.69 125 VAL A C 1
ATOM 988 O O . VAL A 1 125 ? -15.729 14.447 19.839 1.00 90.69 125 VAL A O 1
ATOM 991 N N . LEU A 1 126 ? -14.159 13.425 21.098 1.00 90.50 126 LEU A N 1
ATOM 992 C CA . LEU A 1 126 ? -15.076 12.704 21.977 1.00 90.50 126 LEU A CA 1
ATOM 993 C C . LEU A 1 126 ? -14.928 13.185 23.414 1.00 90.50 126 LEU A C 1
ATOM 995 O O . LEU A 1 126 ? -13.808 13.212 23.924 1.00 90.50 126 LEU A O 1
ATOM 999 N N . SER A 1 127 ? -16.053 13.452 24.077 1.00 90.81 127 SER A N 1
ATOM 1000 C CA . SER A 1 127 ? -16.111 13.615 25.533 1.00 90.81 127 SER A CA 1
ATOM 1001 C C . SER A 1 127 ? -16.883 12.458 26.156 1.00 90.81 127 SER A C 1
ATOM 1003 O O . SER A 1 127 ? -18.032 12.190 25.793 1.00 90.81 127 SER A O 1
ATOM 1005 N N . LEU A 1 128 ? -16.246 11.775 27.100 1.00 91.25 128 LEU A N 1
ATOM 1006 C CA . LEU A 1 128 ? -16.704 10.538 27.722 1.00 91.25 128 LEU A CA 1
ATOM 1007 C C . LEU A 1 128 ? -16.684 10.677 29.246 1.00 91.25 128 LEU A C 1
ATOM 1009 O O . LEU A 1 128 ? -15.822 11.365 29.793 1.00 91.25 128 LEU A O 1
ATOM 1013 N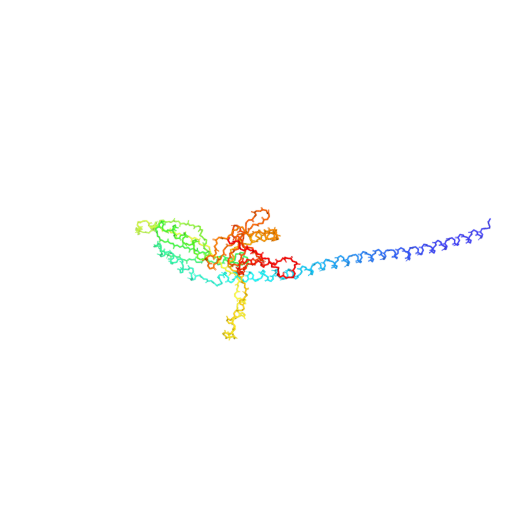 N . VAL A 1 129 ? -17.592 9.984 29.930 1.00 91.31 129 VAL A N 1
ATOM 1014 C CA . VAL A 1 129 ? -17.621 9.887 31.397 1.00 91.31 129 VAL A CA 1
ATOM 1015 C C . VAL A 1 129 ? -17.760 8.442 31.820 1.00 91.31 129 VAL A C 1
ATOM 1017 O O . VAL A 1 129 ? -18.628 7.726 31.322 1.00 91.31 129 VAL A O 1
ATOM 1020 N N . GLY A 1 130 ? -16.909 8.025 32.748 1.00 89.50 130 GLY A N 1
ATOM 1021 C CA . GLY A 1 130 ? -16.880 6.661 33.255 1.00 89.50 130 GLY A CA 1
ATOM 1022 C C . GLY A 1 130 ? -15.735 6.451 34.235 1.00 89.50 130 GLY A C 1
ATOM 1023 O O . GLY A 1 130 ? -15.108 7.408 34.697 1.00 89.50 130 GLY A O 1
ATOM 1024 N N . ASP A 1 131 ? -15.469 5.189 34.545 1.00 90.44 131 ASP A N 1
ATOM 1025 C CA . ASP A 1 131 ? -14.370 4.800 35.420 1.00 90.44 131 ASP A CA 1
ATOM 1026 C C . ASP A 1 131 ? -13.035 4.765 34.665 1.00 90.44 131 ASP A C 1
ATOM 1028 O O . ASP A 1 131 ? -12.944 4.330 33.514 1.00 90.44 131 ASP A O 1
ATOM 1032 N N . TYR A 1 132 ? -11.958 5.167 35.348 1.00 88.88 132 TYR A N 1
ATOM 1033 C CA . TYR A 1 132 ? -10.618 5.243 34.753 1.00 88.88 132 TYR A CA 1
ATOM 1034 C C . TYR A 1 132 ? -10.148 3.917 34.128 1.00 88.88 132 TYR A C 1
ATOM 1036 O O . TYR A 1 132 ? -9.565 3.900 33.044 1.00 88.88 132 TYR A O 1
ATOM 1044 N N . ASN A 1 133 ? -10.428 2.793 34.793 1.00 89.50 133 ASN A N 1
ATOM 1045 C CA . ASN A 1 133 ? -10.025 1.464 34.329 1.00 89.50 133 ASN A CA 1
ATOM 1046 C C . ASN A 1 133 ? -10.733 1.049 33.028 1.00 89.50 133 ASN A C 1
ATOM 1048 O O . ASN A 1 133 ? -10.158 0.353 32.189 1.00 89.50 133 ASN A O 1
ATOM 1052 N N . ASP A 1 134 ? -11.977 1.483 32.845 1.00 90.62 134 ASP A N 1
ATOM 1053 C CA . ASP A 1 134 ? -12.781 1.098 31.691 1.00 90.62 134 ASP A CA 1
ATOM 1054 C C . ASP A 1 134 ? -12.399 1.895 30.439 1.00 90.62 134 ASP A C 1
ATOM 1056 O O . ASP A 1 134 ? -12.467 1.357 29.331 1.00 90.62 134 ASP A O 1
ATOM 1060 N N . PHE A 1 135 ? -11.838 3.101 30.595 1.00 90.31 135 PHE A N 1
ATOM 1061 C CA . PHE A 1 135 ? -11.257 3.847 29.474 1.00 90.31 135 PHE A CA 1
ATOM 1062 C C . PHE A 1 135 ? -10.121 3.094 28.776 1.00 90.31 135 PHE A C 1
ATOM 1064 O O . PHE A 1 135 ? -10.067 3.075 27.547 1.00 90.31 135 PHE A O 1
ATOM 1071 N N . GLY A 1 136 ? -9.241 2.420 29.524 1.00 88.75 136 GLY A N 1
ATOM 1072 C CA . GLY A 1 136 ? -8.158 1.628 28.927 1.00 88.75 136 GLY A CA 1
ATOM 1073 C C . GLY A 1 136 ? -8.683 0.480 28.056 1.00 88.75 136 GLY A C 1
ATOM 1074 O O . GLY A 1 136 ? -8.204 0.261 26.938 1.00 88.75 136 GLY A O 1
ATOM 1075 N N . LYS A 1 137 ? -9.724 -0.217 28.531 1.00 90.56 137 LYS A N 1
ATOM 1076 C CA . LYS A 1 137 ? -10.382 -1.302 27.783 1.00 90.56 137 LYS A CA 1
ATOM 1077 C C . LYS A 1 137 ? -11.105 -0.771 26.548 1.00 90.56 137 LYS A C 1
ATOM 1079 O O . LYS A 1 137 ? -10.994 -1.362 25.477 1.00 90.56 137 LYS A O 1
ATOM 1084 N N . PHE A 1 138 ? -11.773 0.370 26.678 1.00 89.94 138 PHE A N 1
ATOM 1085 C CA . PHE A 1 138 ? -12.462 1.033 25.577 1.00 89.94 138 PHE A CA 1
ATOM 1086 C C . PHE A 1 138 ? -11.509 1.460 24.453 1.00 89.94 138 PHE A C 1
ATOM 1088 O O . PHE A 1 138 ? -11.749 1.117 23.297 1.00 89.94 138 PHE A O 1
ATOM 1095 N N . ILE A 1 139 ? -10.392 2.127 24.769 1.00 88.38 139 ILE A N 1
ATOM 1096 C CA . ILE A 1 139 ? -9.384 2.511 23.760 1.00 88.38 139 ILE A CA 1
ATOM 1097 C C . ILE A 1 139 ? -8.824 1.265 23.065 1.00 88.38 139 ILE A C 1
ATOM 1099 O O . ILE A 1 139 ? -8.692 1.237 21.842 1.00 88.38 139 ILE A O 1
ATOM 1103 N N . THR A 1 140 ? -8.552 0.207 23.832 1.00 88.06 140 THR A N 1
ATOM 1104 C CA . THR A 1 140 ? -8.083 -1.072 23.284 1.00 88.06 140 THR A CA 1
ATOM 1105 C C . THR A 1 140 ? -9.111 -1.667 22.317 1.00 88.06 140 THR A C 1
ATOM 1107 O O . THR A 1 140 ? -8.766 -2.069 21.207 1.00 88.06 140 THR A O 1
ATOM 1110 N N . ARG A 1 141 ? -10.397 -1.662 22.689 1.00 87.00 141 ARG A N 1
ATOM 1111 C CA . ARG A 1 141 ? -11.500 -2.140 21.845 1.00 87.00 141 ARG A CA 1
ATOM 1112 C C . ARG A 1 141 ? -11.663 -1.326 20.560 1.00 87.00 141 ARG A C 1
ATOM 1114 O O . ARG A 1 141 ? -11.983 -1.921 19.527 1.00 87.00 141 ARG A O 1
ATOM 1121 N N . LEU A 1 142 ? -11.442 -0.010 20.614 1.00 83.88 142 LEU A N 1
ATOM 1122 C CA . LEU A 1 142 ? -11.430 0.861 19.434 1.00 83.88 142 LEU A CA 1
ATOM 1123 C C . LEU A 1 142 ? -10.254 0.543 18.502 1.00 83.88 142 LEU A C 1
ATOM 1125 O O . LEU A 1 142 ? -10.439 0.535 17.287 1.00 83.88 142 LEU A O 1
ATOM 1129 N N . GLY A 1 143 ? -9.079 0.213 19.045 1.00 81.19 143 GLY A N 1
ATOM 1130 C CA . GLY A 1 143 ? -7.922 -0.219 18.251 1.00 81.19 143 GLY A CA 1
ATOM 1131 C C . GLY A 1 143 ? -8.157 -1.518 17.468 1.00 81.19 143 GLY A C 1
ATOM 1132 O O . GLY A 1 143 ? -7.586 -1.700 16.398 1.00 81.19 143 GLY A O 1
ATOM 1133 N N . TYR A 1 144 ? -9.042 -2.390 17.963 1.00 81.00 144 TYR A N 1
ATOM 1134 C CA . TYR A 1 144 ? -9.489 -3.609 17.273 1.00 81.00 144 TYR A CA 1
ATOM 1135 C C . TYR A 1 144 ? -10.756 -3.420 16.420 1.00 81.00 144 TYR A C 1
ATOM 1137 O O . TYR A 1 144 ? -11.320 -4.403 15.935 1.00 81.00 144 TYR A O 1
ATOM 1145 N N . SER A 1 145 ? -11.259 -2.192 16.264 1.00 73.00 145 SER A N 1
ATOM 1146 C CA . SER A 1 145 ? -12.432 -1.942 15.419 1.00 73.00 145 SER A CA 1
ATOM 1147 C C . SER A 1 145 ? -12.139 -2.235 13.943 1.00 73.00 145 SER A C 1
ATOM 1149 O O . SER A 1 145 ? -10.994 -2.215 13.491 1.00 73.00 145 SER A O 1
ATOM 1151 N N . VAL A 1 146 ? -13.191 -2.521 13.169 1.00 66.31 146 VAL A N 1
ATOM 1152 C CA . VAL A 1 146 ? -13.063 -2.789 11.721 1.00 66.31 146 VAL A CA 1
ATOM 1153 C C . VAL A 1 146 ? -12.589 -1.534 10.974 1.00 66.31 146 VAL A C 1
ATOM 1155 O O . VAL A 1 146 ? -12.038 -1.615 9.875 1.00 66.31 146 VAL A O 1
ATOM 1158 N N . ARG A 1 147 ? -12.791 -0.357 11.573 1.00 73.81 147 ARG A N 1
ATOM 1159 C CA . ARG A 1 147 ? -12.407 0.935 11.020 1.00 73.81 147 ARG A CA 1
ATOM 1160 C C . ARG A 1 147 ? -11.059 1.394 11.572 1.00 73.81 147 ARG A C 1
ATOM 1162 O O . ARG A 1 147 ? -10.779 1.283 12.756 1.00 73.81 147 ARG A O 1
ATOM 1169 N N . LEU A 1 148 ? -10.246 2.019 10.720 1.00 75.50 148 LEU A N 1
ATOM 1170 C CA . LEU A 1 148 ? -9.006 2.656 11.161 1.00 75.50 148 LEU A CA 1
ATOM 1171 C C . LEU A 1 148 ? -9.326 3.927 11.972 1.00 75.50 148 LEU A C 1
ATOM 1173 O O . LEU A 1 148 ? -9.649 4.981 11.405 1.00 75.50 148 LEU A O 1
ATOM 1177 N N . LEU A 1 149 ? -9.269 3.795 13.297 1.00 79.50 149 LEU A N 1
ATOM 1178 C CA . LEU A 1 149 ? -9.444 4.860 14.281 1.00 79.50 149 LEU A CA 1
ATOM 1179 C C . LEU A 1 149 ? -8.147 5.023 15.069 1.00 79.50 149 LEU A C 1
ATOM 1181 O O . LEU A 1 149 ? -7.782 4.169 15.873 1.00 79.50 149 LEU A O 1
ATOM 1185 N N . ASN A 1 150 ? -7.462 6.141 14.860 1.00 84.94 150 ASN A N 1
ATOM 1186 C CA . ASN A 1 150 ? -6.263 6.455 15.622 1.00 84.94 150 ASN A CA 1
ATOM 1187 C C . ASN A 1 150 ? -6.613 7.411 16.761 1.00 84.94 150 ASN A C 1
ATOM 1189 O O . ASN A 1 150 ? -7.173 8.477 16.512 1.00 84.94 150 ASN A O 1
ATOM 1193 N N . CYS A 1 151 ? -6.273 7.041 17.994 1.00 85.19 151 CYS A N 1
ATOM 1194 C CA . CYS A 1 151 ? -6.488 7.873 19.176 1.00 85.19 151 CYS A CA 1
ATOM 1195 C C . CYS A 1 151 ? -5.254 8.743 19.444 1.00 85.19 151 CYS A C 1
ATOM 1197 O O . CYS A 1 151 ? -4.140 8.228 19.516 1.00 85.19 151 CYS A O 1
ATOM 1199 N N . PHE A 1 152 ? -5.457 10.042 19.636 1.00 85.94 152 PHE A N 1
ATOM 1200 C CA . PHE A 1 152 ? -4.430 11.014 20.000 1.00 85.94 152 PHE A CA 1
ATOM 1201 C C . PHE A 1 152 ? -4.969 11.960 21.078 1.00 85.94 152 PHE A C 1
ATOM 1203 O O . PHE A 1 152 ? -6.180 12.073 21.265 1.00 85.94 152 PHE A O 1
ATOM 1210 N N . ASP A 1 153 ? -4.061 12.639 21.778 1.00 86.19 153 ASP A N 1
ATOM 1211 C CA . ASP A 1 153 ? -4.377 13.698 22.745 1.00 86.19 153 ASP A CA 1
ATOM 1212 C C . ASP A 1 153 ? -5.477 13.315 23.744 1.00 86.19 153 ASP A C 1
ATOM 1214 O O . ASP A 1 153 ? -6.569 13.884 23.764 1.00 86.19 153 ASP A O 1
ATOM 1218 N N . VAL A 1 154 ? -5.185 12.320 24.580 1.00 89.31 154 VAL A N 1
ATOM 1219 C CA . VAL A 1 154 ? -6.084 11.909 25.659 1.00 89.31 154 VAL A CA 1
ATOM 1220 C C . VAL A 1 154 ? -5.897 12.834 26.858 1.00 89.31 154 VAL A C 1
ATOM 1222 O O . VAL A 1 154 ? -4.799 12.937 27.405 1.00 89.31 154 VAL A O 1
ATOM 1225 N N . GLN A 1 155 ? -6.979 13.472 27.295 1.00 89.94 155 GLN A N 1
ATOM 1226 C CA . GLN A 1 155 ? -7.015 14.320 28.483 1.00 89.94 155 GLN A CA 1
ATOM 1227 C C . GLN A 1 155 ? -8.004 13.752 29.497 1.00 89.94 155 GLN A C 1
ATOM 1229 O O . GLN A 1 155 ? -9.120 13.375 29.142 1.00 89.94 155 GLN A O 1
ATOM 1234 N N . PHE A 1 156 ? -7.609 13.729 30.768 1.00 88.88 156 PHE A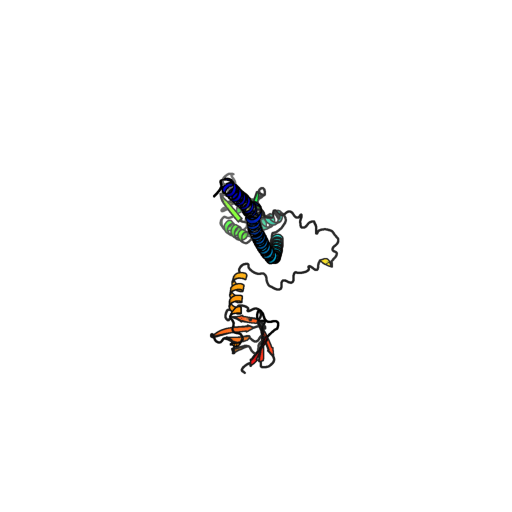 N 1
ATOM 1235 C CA . PHE A 1 156 ? -8.463 13.307 31.873 1.00 88.88 156 PHE A CA 1
ATOM 1236 C C . PHE A 1 156 ? -8.717 14.479 32.816 1.00 88.88 156 PHE A C 1
ATOM 1238 O O . PHE A 1 156 ? -7.810 15.252 33.122 1.00 88.88 156 PHE A O 1
ATOM 1245 N N . SER A 1 157 ? -9.944 14.588 33.312 1.00 88.19 157 SER A N 1
ATOM 1246 C CA . SER A 1 157 ? -10.314 15.527 34.369 1.00 88.19 157 SER A CA 1
ATOM 1247 C C . SER A 1 157 ? -11.252 14.853 35.363 1.00 88.19 157 SER A C 1
ATOM 1249 O O . SER A 1 157 ? -12.013 13.954 35.011 1.00 88.19 157 SER A O 1
ATOM 1251 N N . VAL A 1 158 ? -11.188 15.257 36.628 1.00 81.50 158 VAL A N 1
ATOM 1252 C CA . VAL A 1 158 ? -12.092 14.727 37.653 1.00 81.50 158 VAL A CA 1
ATOM 1253 C C . VAL A 1 158 ? -13.496 15.262 37.376 1.00 81.50 158 VAL A C 1
ATOM 1255 O O . VAL A 1 158 ? -13.682 16.476 37.243 1.00 81.50 158 VAL A O 1
ATOM 1258 N N . ALA A 1 159 ? -14.482 14.369 37.271 1.00 68.19 159 ALA A N 1
ATOM 1259 C CA . ALA A 1 159 ? -15.868 14.784 37.106 1.00 68.19 159 ALA A CA 1
ATOM 1260 C C . ALA A 1 159 ? -16.284 15.646 38.315 1.00 68.19 159 ALA A C 1
ATOM 1262 O O . ALA A 1 159 ? -15.971 15.307 39.449 1.00 68.19 159 ALA A O 1
ATOM 1263 N N . GLY A 1 160 ? -16.939 16.791 38.097 1.00 64.56 160 GLY A N 1
ATOM 1264 C CA . GLY A 1 160 ? -17.455 17.636 39.189 1.00 64.56 160 GLY A CA 1
ATOM 1265 C C . GLY A 1 160 ? -16.506 18.700 39.765 1.00 64.56 160 GLY A C 1
ATOM 1266 O O . GLY A 1 160 ? -16.894 19.403 40.691 1.00 64.56 160 GLY A O 1
ATOM 1267 N N . ALA A 1 161 ? -15.311 18.915 39.203 1.00 55.44 161 ALA A N 1
ATOM 1268 C CA . ALA A 1 161 ? -14.361 19.931 39.691 1.00 55.44 161 ALA A CA 1
ATOM 1269 C C . ALA A 1 161 ? -14.792 21.415 39.496 1.00 55.44 161 ALA A C 1
ATOM 1271 O O . ALA A 1 161 ? -13.989 22.314 39.728 1.00 55.44 161 ALA A O 1
ATOM 1272 N N . GLY A 1 162 ? -16.037 21.699 39.084 1.00 53.47 162 GLY A N 1
ATOM 1273 C CA . GLY A 1 162 ? -16.498 23.061 38.759 1.00 53.47 162 GLY A CA 1
ATOM 1274 C C . GLY A 1 162 ? -17.974 23.381 39.029 1.00 53.47 162 GLY A C 1
ATOM 1275 O O . GLY A 1 162 ? -18.431 24.458 38.662 1.00 53.47 162 GLY A O 1
ATOM 1276 N N . GLY A 1 163 ? -18.739 22.493 39.665 1.00 53.38 163 GLY A N 1
ATOM 1277 C CA . GLY A 1 163 ? -20.148 22.741 39.991 1.00 53.38 163 GLY A CA 1
ATOM 1278 C C . GLY A 1 163 ? -20.598 21.810 41.108 1.00 53.38 163 GLY A C 1
ATOM 1279 O O . GLY A 1 163 ? -20.240 20.641 41.086 1.00 53.38 163 GLY A O 1
ATOM 1280 N N . GLY A 1 164 ? -21.334 22.336 42.093 1.00 47.25 164 GLY A N 1
ATOM 1281 C CA . GLY A 1 164 ? -21.590 21.752 43.423 1.00 47.25 164 GLY A CA 1
ATOM 1282 C C . GLY A 1 164 ? -22.358 20.422 43.519 1.00 47.25 164 GLY A C 1
ATOM 1283 O O . GLY A 1 164 ? -23.043 20.202 44.513 1.00 47.25 164 GLY A O 1
ATOM 1284 N N . ALA A 1 165 ? -22.253 19.528 42.537 1.00 52.94 165 ALA A N 1
ATOM 1285 C CA . ALA A 1 165 ? -22.707 18.147 42.624 1.00 52.94 165 ALA A CA 1
ATOM 1286 C C . ALA A 1 165 ? -21.501 17.233 42.898 1.00 52.94 165 ALA A C 1
ATOM 1288 O O . ALA A 1 165 ? -20.568 17.174 42.098 1.00 52.94 165 ALA A O 1
ATOM 1289 N N . SER A 1 166 ? -21.513 16.523 44.034 1.00 55.09 166 SER A N 1
ATOM 1290 C CA . SER A 1 166 ? -20.483 15.522 44.343 1.00 55.09 166 SER A CA 1
ATOM 1291 C C . SER A 1 166 ? -20.454 14.453 43.246 1.00 55.09 166 SER A C 1
ATOM 1293 O O . SER A 1 166 ? -21.488 13.823 43.008 1.00 55.09 166 SER A O 1
ATOM 1295 N N . PRO A 1 167 ? -19.310 14.225 42.581 1.00 55.66 167 PRO A N 1
ATOM 1296 C CA . PRO A 1 167 ? -19.202 13.167 41.590 1.00 55.66 167 PRO A CA 1
ATOM 1297 C C . PRO A 1 167 ? -19.411 11.801 42.243 1.00 55.66 167 PRO A C 1
ATOM 1299 O O . PRO A 1 167 ? -19.008 11.567 43.386 1.00 55.66 167 PRO A O 1
ATOM 1302 N N . ALA A 1 168 ? -20.011 10.874 41.495 1.00 59.97 168 ALA A N 1
ATOM 1303 C CA . ALA A 1 168 ? -20.000 9.468 41.868 1.00 59.97 168 ALA A CA 1
ATOM 1304 C C . ALA A 1 168 ? -18.539 9.031 42.068 1.00 59.97 168 ALA A C 1
ATOM 1306 O O . ALA A 1 168 ? -17.667 9.342 41.249 1.00 59.97 168 ALA A O 1
ATOM 1307 N N . LYS A 1 169 ? -18.270 8.368 43.196 1.00 62.72 169 LYS A N 1
ATOM 1308 C CA . LYS A 1 169 ? -16.936 7.951 43.647 1.00 62.72 169 LYS A CA 1
ATOM 1309 C C . LYS A 1 169 ? -16.225 7.186 42.515 1.00 62.72 169 LYS A C 1
ATOM 1311 O O . LYS A 1 169 ? -16.623 6.070 42.217 1.00 62.72 169 LYS A O 1
ATOM 1316 N N . GLY A 1 170 ? -15.201 7.786 41.900 1.00 69.25 170 GLY A N 1
ATOM 1317 C CA . GLY A 1 170 ? -14.405 7.162 40.827 1.00 69.25 170 GLY A CA 1
ATOM 1318 C C . GLY A 1 170 ? -14.673 7.654 39.398 1.00 69.25 170 GLY A C 1
ATOM 1319 O O . GLY A 1 170 ? -13.881 7.342 38.512 1.00 69.25 170 GLY A O 1
ATOM 1320 N N . SER A 1 171 ? -15.705 8.479 39.176 1.00 77.50 171 SER A N 1
ATOM 1321 C CA . SER A 1 171 ? -16.026 8.993 37.836 1.00 77.50 171 SER A CA 1
ATOM 1322 C C . SER A 1 171 ? -15.018 10.040 37.338 1.00 77.50 171 SER A C 1
ATOM 1324 O O . SER A 1 171 ? -14.715 11.036 38.004 1.00 77.50 171 SER A O 1
ATOM 1326 N N . VAL A 1 172 ? -14.495 9.811 36.136 1.00 88.25 172 VAL A N 1
ATOM 1327 C CA . VAL A 1 172 ? -13.519 10.661 35.448 1.00 88.25 172 VAL A CA 1
ATOM 1328 C C . VAL A 1 172 ? -14.096 11.063 34.093 1.00 88.25 172 VAL A C 1
ATOM 1330 O O . VAL A 1 172 ? -14.725 10.263 33.401 1.00 88.25 172 VAL A O 1
ATOM 1333 N N . ASN A 1 173 ? -13.877 12.315 33.708 1.00 90.75 173 ASN A N 1
ATOM 1334 C CA . ASN A 1 173 ? -14.170 12.814 32.373 1.00 90.75 173 ASN A CA 1
ATOM 1335 C C . ASN A 1 173 ? -12.935 12.610 31.491 1.00 90.75 173 ASN A C 1
ATOM 1337 O O . ASN A 1 173 ? -11.839 13.057 31.842 1.00 90.75 173 ASN A O 1
ATOM 1341 N N . MET A 1 174 ? -13.111 11.981 30.335 1.00 90.50 174 MET A N 1
ATOM 1342 C CA . MET A 1 174 ? -12.069 11.778 29.334 1.00 90.50 174 MET A CA 1
ATOM 1343 C C . MET A 1 174 ? -12.433 12.533 28.058 1.00 90.50 174 MET A C 1
ATOM 1345 O O . MET A 1 174 ? -13.523 12.352 27.517 1.00 90.50 174 MET A O 1
ATOM 1349 N N . VAL A 1 175 ? -11.508 13.350 27.558 1.00 92.38 175 VAL A N 1
ATOM 1350 C CA . VAL A 1 175 ? -11.588 13.951 26.222 1.00 92.38 175 VAL A CA 1
ATOM 1351 C C . VAL A 1 175 ? -10.524 13.303 25.347 1.00 92.38 175 VAL A C 1
ATOM 1353 O O . VAL A 1 175 ? -9.364 13.227 25.749 1.00 92.38 175 VAL A O 1
ATOM 1356 N N . VAL A 1 176 ? -10.908 12.810 24.170 1.00 90.69 176 VAL A N 1
ATOM 1357 C CA . VAL A 1 176 ? -9.985 12.168 23.223 1.00 90.69 176 VAL A CA 1
ATOM 1358 C C . VAL A 1 176 ? -10.213 12.645 21.801 1.00 90.69 176 VAL A C 1
ATOM 1360 O O . VAL A 1 176 ? -11.351 12.744 21.337 1.00 90.69 176 VAL A O 1
ATOM 1363 N N . ASN A 1 177 ? -9.109 12.895 21.101 1.00 90.50 177 ASN A N 1
ATOM 1364 C CA . ASN A 1 177 ? -9.112 13.219 19.684 1.00 90.50 177 ASN A CA 1
ATOM 1365 C C . ASN A 1 177 ? -8.870 11.946 18.872 1.00 90.50 177 ASN A C 1
ATOM 1367 O O . ASN A 1 177 ? -7.795 11.352 18.900 1.00 90.50 177 ASN A O 1
ATOM 1371 N N . LEU A 1 178 ? -9.865 11.523 18.107 1.00 87.50 178 LEU A N 1
ATOM 1372 C CA . LEU A 1 178 ? -9.730 10.440 17.147 1.00 87.50 178 LEU A CA 1
ATOM 1373 C C . LEU A 1 178 ? -9.433 11.003 15.759 1.00 87.50 178 LEU A C 1
ATOM 1375 O O . LEU A 1 178 ? -9.983 12.029 15.366 1.00 87.50 178 LEU A O 1
ATOM 1379 N N . LYS A 1 179 ? -8.614 10.308 14.975 1.00 85.31 179 LYS A N 1
ATOM 1380 C CA . LYS A 1 179 ? -8.486 10.537 13.534 1.00 85.31 179 LYS A CA 1
ATOM 1381 C C . LYS A 1 179 ? -8.984 9.320 12.783 1.00 85.31 179 LYS A C 1
ATOM 1383 O O . LYS A 1 179 ? -8.592 8.191 13.079 1.00 85.31 179 LYS A O 1
ATOM 1388 N N . THR A 1 180 ? -9.821 9.565 11.786 1.00 80.94 180 THR A N 1
ATOM 1389 C CA . THR A 1 180 ? -10.272 8.551 10.841 1.00 80.94 180 THR A CA 1
ATOM 1390 C C . THR A 1 180 ? -10.025 9.003 9.409 1.00 80.94 180 THR A C 1
ATOM 1392 O O . THR A 1 180 ? -9.930 10.196 9.130 1.00 80.94 180 THR A O 1
ATOM 1395 N N . PHE A 1 181 ? -9.910 8.041 8.500 1.00 78.12 181 PHE A N 1
ATOM 1396 C CA . PHE A 1 181 ? -9.552 8.273 7.106 1.00 78.12 181 PHE A CA 1
ATOM 1397 C C . PHE A 1 181 ? -10.743 7.954 6.205 1.00 78.12 181 PHE A C 1
ATOM 1399 O O . PHE A 1 181 ? -11.414 6.936 6.386 1.00 78.12 181 PHE A O 1
ATOM 1406 N N . VAL A 1 182 ? -11.018 8.837 5.249 1.00 73.44 182 VAL A N 1
ATOM 1407 C CA . VAL A 1 182 ? -12.131 8.728 4.294 1.00 73.44 182 VAL A CA 1
ATOM 1408 C C . VAL A 1 182 ? -11.577 8.902 2.884 1.00 73.44 182 VAL A C 1
ATOM 1410 O O . VAL A 1 182 ? -10.714 9.743 2.679 1.00 73.44 182 VAL A O 1
ATOM 1413 N N . SER A 1 183 ? -12.030 8.133 1.895 1.00 65.75 183 SER A N 1
ATOM 1414 C CA . SER A 1 183 ? -11.542 8.310 0.518 1.00 65.75 183 SER A CA 1
ATOM 1415 C C . SER A 1 183 ? -12.065 9.609 -0.113 1.00 65.75 183 SER A C 1
ATOM 1417 O O . SER A 1 183 ? -13.228 9.968 0.065 1.00 65.75 183 SER A O 1
ATOM 1419 N N . THR A 1 184 ? -11.210 10.305 -0.869 1.00 61.62 184 THR A N 1
ATOM 1420 C CA . THR A 1 184 ? -11.547 11.527 -1.629 1.00 61.62 184 THR A CA 1
ATOM 1421 C C . THR A 1 184 ? -12.144 11.253 -3.004 1.00 61.62 184 THR A C 1
ATOM 1423 O O . THR A 1 184 ? -12.601 12.186 -3.669 1.00 61.62 184 THR A O 1
ATOM 1426 N N . GLN A 1 185 ? -12.122 10.005 -3.479 1.00 54.16 185 GLN A N 1
ATOM 1427 C CA . GLN A 1 185 ? -12.572 9.708 -4.833 1.00 54.16 185 GLN A CA 1
ATOM 1428 C C . GLN A 1 185 ? -14.100 9.762 -4.909 1.00 54.16 185 GLN A C 1
ATOM 1430 O O . GLN A 1 185 ? -14.811 8.893 -4.413 1.00 54.16 185 GLN A O 1
ATOM 1435 N N . SER A 1 186 ? -14.607 10.830 -5.528 1.00 47.00 186 SER A N 1
ATOM 1436 C CA . SER A 1 186 ? -16.036 11.010 -5.782 1.00 47.00 186 SER A CA 1
ATOM 1437 C C . SER A 1 186 ? -16.593 9.862 -6.634 1.00 47.00 186 SER A C 1
ATOM 1439 O O . SER A 1 186 ? -15.952 9.401 -7.577 1.00 47.00 186 SER A O 1
ATOM 1441 N N . ASN A 1 187 ? -17.827 9.447 -6.345 1.00 46.78 187 ASN A N 1
ATOM 1442 C CA . ASN A 1 187 ? -18.593 8.387 -7.019 1.00 46.78 187 ASN A CA 1
ATOM 1443 C C . ASN A 1 187 ? -18.842 8.584 -8.539 1.00 46.78 187 ASN A C 1
ATOM 1445 O O . ASN A 1 187 ? -19.672 7.887 -9.125 1.00 46.78 187 ASN A O 1
ATOM 1449 N N . THR A 1 188 ? -18.149 9.498 -9.221 1.00 41.34 188 THR A N 1
ATOM 1450 C CA . THR A 1 188 ? -18.320 9.771 -10.661 1.00 41.34 188 THR A CA 1
ATOM 1451 C C . THR A 1 188 ? -17.983 8.568 -11.549 1.00 41.34 188 THR A C 1
ATOM 1453 O O . THR A 1 188 ? -18.569 8.422 -12.621 1.00 41.34 188 THR A O 1
ATOM 1456 N N . GLY A 1 189 ? -17.132 7.647 -11.084 1.00 40.75 189 GLY A N 1
ATOM 1457 C CA . GLY A 1 189 ? -16.900 6.361 -11.750 1.00 40.75 189 GLY A CA 1
ATOM 1458 C C . GLY A 1 189 ? -18.031 5.338 -11.571 1.00 40.75 189 GLY A C 1
ATOM 1459 O O . GLY A 1 189 ? -18.200 4.477 -12.427 1.00 40.75 189 GLY A O 1
ATOM 1460 N N . GLN A 1 190 ? -18.829 5.438 -10.503 1.00 36.72 190 GLN A N 1
ATOM 1461 C CA . GLN A 1 190 ? -19.905 4.484 -10.195 1.00 36.72 190 GLN A CA 1
ATOM 1462 C C . GLN A 1 190 ? -21.256 4.902 -10.800 1.00 36.72 190 GLN A C 1
ATOM 1464 O O . GLN A 1 190 ? -22.031 4.047 -11.224 1.00 36.72 190 GLN A O 1
ATOM 1469 N N . ALA A 1 191 ? -21.524 6.207 -10.934 1.00 33.88 191 ALA A N 1
ATOM 1470 C CA . ALA A 1 191 ? -22.782 6.716 -11.493 1.00 33.88 191 ALA A CA 1
ATOM 1471 C C . ALA A 1 191 ? -22.986 6.390 -12.989 1.00 33.88 191 ALA A C 1
ATOM 1473 O O . ALA A 1 191 ? -24.124 6.317 -13.448 1.00 33.88 191 ALA A O 1
ATOM 1474 N N . ARG A 1 192 ? -21.913 6.121 -13.750 1.00 32.56 192 ARG A N 1
ATOM 1475 C CA . ARG A 1 192 ? -22.023 5.617 -15.135 1.00 32.56 192 ARG A CA 1
ATOM 1476 C C . ARG A 1 192 ? -22.575 4.189 -15.229 1.00 32.56 192 ARG A C 1
ATOM 1478 O O . ARG A 1 192 ? -23.011 3.798 -16.304 1.00 32.56 192 ARG A O 1
ATOM 1485 N N . TYR A 1 193 ? -22.595 3.447 -14.123 1.00 38.94 193 TYR A N 1
ATOM 1486 C CA . TYR A 1 193 ? -23.048 2.054 -14.057 1.00 38.94 193 TYR A CA 1
ATOM 1487 C C . TYR A 1 193 ? -24.368 1.887 -13.288 1.00 38.94 193 TYR A C 1
ATOM 1489 O O . TYR A 1 193 ? -24.750 0.773 -12.951 1.00 38.94 193 TYR A O 1
ATOM 1497 N N . SER A 1 194 ? -25.079 2.987 -13.016 1.00 33.81 194 SER A N 1
ATOM 1498 C CA . SER A 1 194 ? -26.391 2.986 -12.357 1.00 33.81 194 SER A CA 1
ATOM 1499 C C . SER A 1 194 ? -27.483 3.466 -13.321 1.00 33.81 194 SER A C 1
ATOM 1501 O O . SER A 1 194 ? -28.202 4.430 -13.059 1.00 33.81 194 SER A O 1
ATOM 1503 N N . LYS A 1 195 ? -27.588 2.831 -14.495 1.00 30.61 195 LYS A N 1
ATOM 1504 C CA . LYS A 1 195 ? -28.750 2.987 -15.382 1.00 30.61 195 LYS A CA 1
ATOM 1505 C C . LYS A 1 195 ? -29.524 1.669 -15.389 1.00 30.61 195 LYS A C 1
ATOM 1507 O O . LYS A 1 195 ? -28.936 0.609 -15.554 1.00 30.61 195 LYS A O 1
ATOM 1512 N N . LYS A 1 196 ? -30.830 1.775 -15.131 1.00 36.44 196 LYS A N 1
ATOM 1513 C CA . LYS A 1 196 ? -31.825 0.724 -14.837 1.00 36.44 196 LYS A CA 1
ATOM 1514 C C . LYS A 1 196 ? -32.109 -0.257 -15.997 1.00 36.44 196 LYS A C 1
ATOM 1516 O O . LYS A 1 196 ? -33.267 -0.493 -16.313 1.00 36.44 196 LYS A O 1
ATOM 1521 N N . GLU A 1 197 ? -31.082 -0.808 -16.635 1.00 39.69 197 GLU A N 1
ATOM 1522 C CA . GLU A 1 197 ? -31.223 -1.639 -17.844 1.00 39.69 197 GLU A CA 1
ATOM 1523 C C . GLU A 1 197 ? -30.422 -2.950 -17.806 1.00 39.69 197 GLU A C 1
ATOM 1525 O O . GLU A 1 197 ? -30.183 -3.552 -18.843 1.00 39.69 197 GLU A O 1
ATOM 1530 N N . ASP A 1 198 ? -30.061 -3.429 -16.612 1.00 40.56 198 ASP A N 1
ATOM 1531 C CA . ASP A 1 198 ? -29.366 -4.706 -16.414 1.00 40.56 198 ASP A CA 1
ATOM 1532 C C . ASP A 1 198 ? -30.198 -5.625 -15.506 1.00 40.56 198 ASP A C 1
ATOM 1534 O O . ASP A 1 198 ? -29.862 -5.913 -14.358 1.00 40.56 198 ASP A O 1
ATOM 1538 N N . THR A 1 199 ? -31.346 -6.039 -16.041 1.00 43.22 199 THR A N 1
ATOM 1539 C CA . THR A 1 199 ? -32.217 -7.091 -15.509 1.00 43.22 199 THR A CA 1
ATOM 1540 C C . THR A 1 199 ? -31.431 -8.398 -15.417 1.00 43.22 199 THR A C 1
ATOM 1542 O O . THR A 1 199 ? -31.014 -8.907 -16.448 1.00 43.22 199 THR A O 1
ATOM 1545 N N . GLU A 1 200 ? -31.217 -8.879 -14.189 1.00 39.44 200 GLU A N 1
ATOM 1546 C CA . GLU A 1 200 ? -30.880 -10.235 -13.688 1.00 39.44 200 GLU A CA 1
ATOM 1547 C C . GLU A 1 200 ? -29.816 -11.110 -14.400 1.00 39.44 200 GLU A C 1
ATOM 1549 O O . GLU A 1 200 ? -29.082 -11.825 -13.721 1.00 39.44 200 GLU A O 1
ATOM 1554 N N . GLU A 1 201 ? -29.605 -11.017 -15.710 1.00 37.72 201 GLU A N 1
ATOM 1555 C CA . GLU A 1 201 ? -28.576 -11.752 -16.459 1.00 37.72 201 GLU A CA 1
ATOM 1556 C C . GLU A 1 201 ? -27.174 -11.131 -16.356 1.00 37.72 201 GLU A C 1
ATOM 1558 O O . GLU A 1 201 ? -26.172 -11.821 -16.541 1.00 37.72 201 GLU A O 1
ATOM 1563 N N . ARG A 1 202 ? -27.059 -9.851 -15.979 1.00 38.78 202 ARG A N 1
ATOM 1564 C CA . ARG A 1 202 ? -25.757 -9.203 -15.710 1.00 38.78 202 ARG A CA 1
ATOM 1565 C C . ARG A 1 202 ? -25.324 -9.244 -14.243 1.00 38.78 202 ARG A C 1
ATOM 1567 O O . ARG A 1 202 ? -24.219 -8.813 -13.923 1.00 38.78 202 ARG A O 1
ATOM 1574 N N . ALA A 1 203 ? -26.124 -9.861 -13.366 1.00 35.59 203 ALA A N 1
ATOM 1575 C CA . ALA A 1 203 ? -25.663 -10.287 -12.041 1.00 35.59 203 ALA A CA 1
ATOM 1576 C C . ALA A 1 203 ? -24.659 -11.453 -12.117 1.00 35.59 203 ALA A C 1
ATOM 1578 O O . ALA A 1 203 ? -24.012 -11.794 -11.123 1.00 35.59 203 ALA A O 1
ATOM 1579 N N . ILE A 1 204 ? -24.456 -12.026 -13.306 1.00 37.50 204 ILE A N 1
ATOM 1580 C CA . ILE A 1 204 ? -23.311 -12.879 -13.584 1.00 37.50 204 ILE A CA 1
ATOM 1581 C C . ILE A 1 204 ? -22.134 -11.955 -13.879 1.00 37.50 204 ILE A C 1
ATOM 1583 O O . ILE A 1 204 ? -21.795 -11.660 -15.024 1.00 37.50 204 ILE A O 1
ATOM 1587 N N . TYR A 1 205 ? -21.496 -11.491 -12.806 1.00 34.62 205 TYR A N 1
ATOM 1588 C CA . TYR A 1 205 ? -20.112 -11.054 -12.869 1.00 34.62 205 TYR A CA 1
ATOM 1589 C C . TYR A 1 205 ? -19.354 -12.028 -13.789 1.00 34.62 205 TYR A C 1
ATOM 1591 O O . TYR A 1 205 ? -19.381 -13.235 -13.513 1.00 34.62 205 TYR A O 1
ATOM 1599 N N . PRO A 1 206 ? -18.600 -11.581 -14.811 1.00 35.03 206 PRO A N 1
ATOM 1600 C CA . PRO A 1 206 ? -17.405 -12.316 -15.149 1.00 35.03 206 PRO A CA 1
ATOM 1601 C C . PRO A 1 206 ? -16.517 -12.147 -13.921 1.00 35.03 206 PRO A C 1
ATOM 1603 O O . PRO A 1 206 ? -15.722 -11.215 -13.807 1.00 35.03 206 PRO A O 1
ATOM 1606 N N . LEU A 1 207 ? -16.731 -13.031 -12.944 1.00 32.50 207 LEU A N 1
ATOM 1607 C CA . LEU A 1 207 ? -15.728 -13.408 -11.982 1.00 32.50 207 LEU A CA 1
ATOM 1608 C C . LEU A 1 207 ? -14.498 -13.632 -12.843 1.00 32.50 207 LEU A C 1
ATOM 1610 O O . LEU A 1 207 ? -14.424 -14.615 -13.585 1.00 32.50 207 LEU A O 1
ATOM 1614 N N . TYR A 1 208 ? -13.553 -12.693 -12.795 1.00 31.80 208 TYR A N 1
ATOM 1615 C CA . TYR A 1 208 ? -12.193 -13.049 -13.113 1.00 31.80 208 TYR A CA 1
ATOM 1616 C C . TYR A 1 208 ? -11.935 -14.269 -12.249 1.00 31.80 208 TYR A C 1
ATOM 1618 O O . TYR A 1 208 ? -11.950 -14.203 -11.019 1.00 31.80 208 TYR A O 1
ATOM 1626 N N . ARG A 1 209 ? -11.848 -15.410 -12.928 1.00 31.42 209 ARG A N 1
ATOM 1627 C CA . ARG A 1 209 ? -11.538 -16.714 -12.377 1.00 31.42 209 ARG A CA 1
ATOM 1628 C C . ARG A 1 209 ? -10.089 -16.627 -11.916 1.00 31.42 209 ARG A C 1
ATOM 1630 O O . ARG A 1 209 ? -9.182 -17.142 -12.556 1.00 31.42 209 ARG A O 1
ATOM 1637 N N . TYR A 1 210 ? -9.861 -15.904 -10.829 1.00 28.94 210 TYR A N 1
ATOM 1638 C CA . TYR A 1 210 ? -8.618 -15.948 -10.098 1.00 28.94 210 TYR A CA 1
ATOM 1639 C C . TYR A 1 210 ? -8.758 -17.120 -9.136 1.00 28.94 210 TYR A C 1
ATOM 1641 O O . TYR A 1 210 ? -9.253 -17.011 -8.016 1.00 28.94 210 TYR A O 1
ATOM 1649 N N . SER A 1 211 ? -8.421 -18.298 -9.651 1.00 33.47 211 SER A N 1
ATOM 1650 C CA . SER A 1 211 ? -8.211 -19.480 -8.833 1.00 33.47 211 SER A CA 1
ATOM 1651 C C . SER A 1 211 ? -7.007 -19.214 -7.931 1.00 33.47 211 SER A C 1
ATOM 1653 O O . SER A 1 211 ? -5.868 -19.363 -8.364 1.00 33.47 211 SER A O 1
ATOM 1655 N N . GLY A 1 212 ? -7.255 -18.827 -6.683 1.00 30.25 212 GLY A N 1
ATOM 1656 C CA . GLY A 1 212 ? -6.224 -18.792 -5.652 1.00 30.25 212 GLY A CA 1
ATOM 1657 C C . GLY A 1 212 ? -6.477 -17.736 -4.588 1.00 30.25 212 GLY A C 1
ATOM 1658 O O . GLY A 1 212 ? -6.206 -16.570 -4.831 1.00 30.25 212 GLY A O 1
ATOM 1659 N N . VAL A 1 213 ? -7.004 -18.206 -3.451 1.00 32.81 213 VAL A N 1
ATOM 1660 C CA . VAL A 1 213 ? -6.796 -17.796 -2.045 1.00 32.81 213 VAL A CA 1
ATOM 1661 C C . VAL A 1 213 ? -6.380 -16.340 -1.792 1.00 32.81 213 VAL A C 1
ATOM 1663 O O . VAL A 1 213 ? -5.381 -15.872 -2.326 1.00 32.81 213 VAL A O 1
ATOM 1666 N N . ILE A 1 214 ? -7.104 -15.667 -0.886 1.00 34.25 214 ILE A N 1
ATOM 1667 C CA . ILE A 1 214 ? -6.718 -14.393 -0.255 1.00 34.25 214 ILE A CA 1
ATOM 1668 C C . ILE A 1 214 ? -5.215 -14.440 0.065 1.00 34.25 214 ILE A C 1
ATOM 1670 O O . ILE A 1 214 ? -4.796 -15.191 0.940 1.00 34.25 214 ILE A O 1
ATOM 1674 N N . ARG A 1 215 ? -4.395 -13.703 -0.692 1.00 38.06 215 ARG A N 1
ATOM 1675 C CA . ARG A 1 215 ? -2.962 -13.604 -0.420 1.00 38.06 215 ARG A CA 1
ATOM 1676 C C . ARG A 1 215 ? -2.760 -12.526 0.628 1.00 38.06 215 ARG A C 1
ATOM 1678 O O . ARG A 1 215 ? -3.029 -11.356 0.359 1.00 38.06 215 ARG A O 1
ATOM 1685 N N . ASP A 1 216 ? -2.264 -12.934 1.789 1.00 41.00 216 ASP A N 1
ATOM 1686 C CA . ASP A 1 216 ? -1.533 -12.028 2.662 1.00 41.00 216 ASP A CA 1
ATOM 1687 C C . ASP A 1 216 ? -0.380 -11.394 1.858 1.00 41.00 216 ASP A C 1
ATOM 1689 O O . ASP A 1 216 ? 0.273 -12.090 1.067 1.00 41.00 216 ASP A O 1
ATOM 1693 N N . PRO A 1 217 ? -0.099 -10.092 2.037 1.00 43.22 217 PRO A N 1
ATOM 1694 C CA . PRO A 1 217 ? 0.909 -9.358 1.264 1.00 43.22 217 PRO A CA 1
ATOM 1695 C C . PRO A 1 217 ? 2.349 -9.880 1.442 1.00 43.22 217 PRO A C 1
ATOM 1697 O O . PRO A 1 217 ? 3.250 -9.433 0.743 1.00 43.22 217 PRO A O 1
ATOM 1700 N N . PHE A 1 218 ? 2.568 -10.855 2.327 1.00 35.44 218 PHE A N 1
ATOM 1701 C CA . PHE A 1 218 ? 3.864 -11.490 2.580 1.00 35.44 218 PHE A CA 1
ATOM 1702 C C . PHE A 1 218 ? 4.070 -12.828 1.834 1.00 35.44 218 PHE A C 1
ATOM 1704 O O . PHE A 1 218 ? 5.136 -13.428 1.936 1.00 35.44 218 PHE A O 1
ATOM 1711 N N . VAL A 1 219 ? 3.088 -13.307 1.055 1.00 38.00 219 VAL A N 1
ATOM 1712 C CA . VAL A 1 219 ? 3.149 -14.623 0.375 1.00 38.00 219 VAL A CA 1
ATOM 1713 C C . VAL A 1 219 ? 3.985 -14.610 -0.918 1.00 38.00 219 VAL A C 1
ATOM 1715 O O . VAL A 1 219 ? 4.484 -15.655 -1.332 1.00 38.00 219 VAL A O 1
ATOM 1718 N N . SER A 1 220 ? 4.171 -13.461 -1.577 1.00 40.28 220 SER A N 1
ATOM 1719 C CA . SER A 1 220 ? 4.957 -13.380 -2.824 1.00 40.28 220 SER A CA 1
ATOM 1720 C C . SER A 1 220 ? 6.435 -13.713 -2.621 1.00 40.28 220 SER A C 1
ATOM 1722 O O . SER A 1 220 ? 7.004 -14.405 -3.458 1.00 40.28 220 SER A O 1
ATOM 1724 N N . ILE A 1 221 ? 7.013 -13.304 -1.490 1.00 40.47 221 ILE A N 1
ATOM 1725 C CA . ILE A 1 221 ? 8.428 -13.529 -1.156 1.00 40.47 221 ILE A CA 1
ATOM 1726 C C . ILE A 1 221 ? 8.704 -15.034 -0.972 1.00 40.47 221 ILE A C 1
ATOM 1728 O O . ILE A 1 221 ? 9.656 -15.568 -1.529 1.00 40.47 221 ILE A O 1
ATOM 1732 N N . VAL A 1 222 ? 7.800 -15.753 -0.294 1.00 41.75 222 VAL A N 1
ATOM 1733 C CA . VAL A 1 222 ? 7.905 -17.211 -0.075 1.00 41.75 222 VAL A CA 1
ATOM 1734 C C . VAL A 1 222 ? 7.697 -18.003 -1.374 1.00 41.75 222 VAL A C 1
ATOM 1736 O O . VAL A 1 222 ? 8.307 -19.052 -1.584 1.00 41.75 222 VAL A O 1
ATOM 1739 N N . LEU A 1 223 ? 6.839 -17.511 -2.277 1.00 36.09 223 LEU A N 1
ATOM 1740 C CA . LEU A 1 223 ? 6.599 -18.150 -3.573 1.00 36.09 223 LEU A CA 1
ATOM 1741 C C . LEU A 1 223 ? 7.807 -18.033 -4.509 1.00 36.09 223 LEU A C 1
ATOM 1743 O O . LEU A 1 223 ? 8.088 -18.987 -5.231 1.00 36.09 223 LEU A O 1
ATOM 1747 N N . GLU A 1 224 ? 8.519 -16.908 -4.487 1.00 43.16 224 GLU A N 1
ATOM 1748 C CA . GLU A 1 224 ? 9.728 -16.692 -5.289 1.00 43.16 224 GLU A CA 1
ATOM 1749 C C . GLU A 1 224 ? 10.861 -17.635 -4.856 1.00 43.16 224 GLU A C 1
ATOM 1751 O O . GLU A 1 224 ? 11.442 -18.325 -5.697 1.00 43.16 224 GLU A O 1
ATOM 1756 N N . GLU A 1 225 ? 11.072 -17.787 -3.544 1.00 42.16 225 GLU A N 1
ATOM 1757 C CA . GLU A 1 225 ? 12.012 -18.769 -2.984 1.00 42.16 225 GLU A CA 1
ATOM 1758 C C . GLU A 1 225 ? 11.608 -20.214 -3.325 1.00 42.16 225 GLU A C 1
ATOM 1760 O O . GLU A 1 225 ? 12.452 -21.017 -3.723 1.00 42.16 225 GLU A O 1
ATOM 1765 N N . SER A 1 226 ? 10.311 -20.550 -3.262 1.00 40.47 226 SER A N 1
ATOM 1766 C CA . SER A 1 226 ? 9.815 -21.890 -3.623 1.00 40.47 226 SER A CA 1
ATOM 1767 C C . SER A 1 226 ? 9.956 -22.213 -5.117 1.00 40.47 226 SER A C 1
ATOM 1769 O O . SER A 1 226 ? 10.193 -23.366 -5.484 1.00 40.47 226 SER A O 1
ATOM 1771 N N . LYS A 1 227 ? 9.834 -21.200 -5.986 1.00 42.50 227 LYS A N 1
ATOM 1772 C CA . LYS A 1 227 ? 9.947 -21.345 -7.441 1.00 42.50 227 LYS A CA 1
ATOM 1773 C C . LYS A 1 227 ? 11.410 -21.512 -7.863 1.00 42.50 227 LYS A C 1
ATOM 1775 O O . LYS A 1 227 ? 11.698 -22.389 -8.671 1.00 42.50 227 LYS A O 1
ATOM 1780 N N . ALA A 1 228 ? 12.327 -20.776 -7.232 1.00 42.72 228 ALA A N 1
ATOM 1781 C CA . ALA A 1 228 ? 13.771 -20.973 -7.386 1.00 42.72 228 ALA A CA 1
ATOM 1782 C C . ALA A 1 228 ? 14.229 -22.361 -6.892 1.00 42.72 228 ALA A C 1
ATOM 1784 O O . ALA A 1 228 ? 15.113 -22.981 -7.484 1.00 42.72 228 ALA A O 1
ATOM 1785 N N . LEU A 1 229 ? 13.594 -22.889 -5.837 1.00 47.19 229 LEU A N 1
ATOM 1786 C CA . LEU A 1 229 ? 13.855 -24.246 -5.350 1.00 47.19 229 LEU A CA 1
ATOM 1787 C C . LEU A 1 229 ? 13.324 -25.318 -6.314 1.00 47.19 229 LEU A C 1
ATOM 1789 O O . LEU A 1 229 ? 13.948 -26.366 -6.448 1.00 47.19 229 LEU A O 1
ATOM 1793 N N . ALA A 1 230 ? 12.212 -25.044 -7.009 1.00 45.59 230 ALA A N 1
ATOM 1794 C CA . ALA A 1 230 ? 11.630 -25.912 -8.034 1.00 45.59 230 ALA A CA 1
ATOM 1795 C C . ALA A 1 230 ? 12.452 -25.957 -9.336 1.00 45.59 230 ALA A C 1
ATOM 1797 O O . ALA A 1 230 ? 12.551 -27.022 -9.947 1.00 45.59 230 ALA A O 1
ATOM 1798 N N . GLU A 1 231 ? 13.079 -24.843 -9.734 1.00 47.09 231 GLU A N 1
ATOM 1799 C CA . GLU A 1 231 ? 13.939 -24.752 -10.930 1.00 47.09 231 GLU A CA 1
ATOM 1800 C C . GLU A 1 231 ? 15.186 -25.654 -10.860 1.00 47.09 231 GLU A C 1
ATOM 1802 O O . GLU A 1 231 ? 15.723 -26.030 -11.900 1.00 47.09 231 GLU A O 1
ATOM 1807 N N . ASN A 1 232 ? 15.612 -26.065 -9.660 1.00 47.34 232 ASN A N 1
ATOM 1808 C CA . ASN A 1 232 ? 16.803 -26.898 -9.449 1.00 47.34 232 ASN A CA 1
ATOM 1809 C C . ASN A 1 232 ? 16.512 -28.350 -9.031 1.00 47.34 232 ASN A C 1
ATOM 1811 O O . ASN A 1 232 ? 17.438 -29.085 -8.680 1.00 47.34 232 ASN A O 1
ATOM 1815 N N . ILE A 1 233 ? 15.252 -28.802 -9.061 1.00 53.28 233 ILE A N 1
ATOM 1816 C CA . ILE A 1 233 ? 14.933 -30.198 -8.725 1.00 53.28 233 ILE A CA 1
ATOM 1817 C C . ILE A 1 233 ? 15.313 -31.088 -9.906 1.00 53.28 233 ILE A C 1
ATOM 1819 O O . ILE A 1 233 ? 14.698 -31.033 -10.974 1.00 53.28 233 ILE A O 1
ATOM 1823 N N . ASN A 1 234 ? 16.289 -31.976 -9.709 1.00 55.97 234 ASN A N 1
ATOM 1824 C CA . ASN A 1 234 ? 16.614 -32.988 -10.701 1.00 55.97 234 ASN A CA 1
ATOM 1825 C C . ASN A 1 234 ? 15.570 -34.116 -10.651 1.00 55.97 234 ASN A C 1
ATOM 1827 O O . ASN A 1 234 ? 15.768 -35.174 -10.056 1.00 55.97 234 ASN A O 1
ATOM 1831 N N . ILE A 1 235 ? 14.437 -33.905 -11.326 1.00 56.25 235 ILE A N 1
ATOM 1832 C CA . ILE A 1 235 ? 13.311 -34.856 -1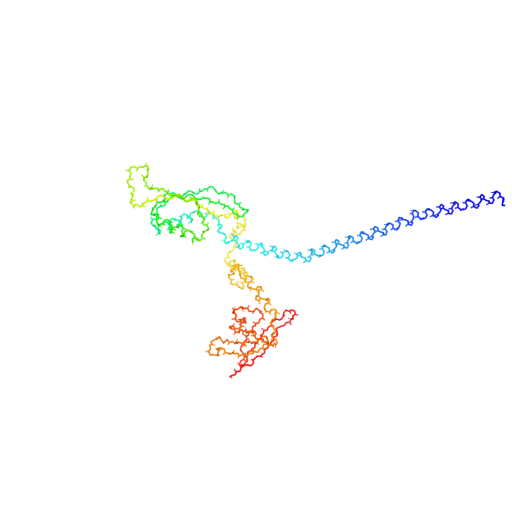1.381 1.00 56.25 235 ILE A CA 1
ATOM 1833 C C . ILE A 1 235 ? 13.760 -36.242 -11.905 1.00 56.25 235 ILE A C 1
ATOM 1835 O O . ILE A 1 235 ? 13.189 -37.281 -11.542 1.00 56.25 235 ILE A O 1
ATOM 1839 N N . MET A 1 236 ? 14.826 -36.301 -12.718 1.00 53.72 236 MET A N 1
ATOM 1840 C CA . MET A 1 236 ? 15.391 -37.565 -13.202 1.00 53.72 236 MET A CA 1
ATOM 1841 C C . MET A 1 236 ? 16.071 -38.382 -12.090 1.00 53.72 236 MET A C 1
ATOM 1843 O O . MET A 1 236 ? 15.998 -39.610 -12.150 1.00 53.72 236 MET A O 1
ATOM 1847 N N . GLY A 1 237 ? 16.613 -37.736 -11.051 1.00 56.75 237 GLY A N 1
ATOM 1848 C CA . GLY A 1 237 ? 17.290 -38.359 -9.905 1.00 56.75 237 GLY A CA 1
ATOM 1849 C C . GLY A 1 237 ? 16.385 -38.802 -8.749 1.00 56.75 237 GLY A C 1
ATOM 1850 O O . GLY A 1 237 ? 16.854 -39.520 -7.869 1.00 56.75 237 GLY A O 1
ATOM 1851 N N . LEU A 1 238 ? 15.098 -38.428 -8.761 1.00 71.31 238 LEU A N 1
ATOM 1852 C CA . LEU A 1 238 ? 14.148 -38.792 -7.703 1.00 71.31 238 LEU A CA 1
ATOM 1853 C C . LEU A 1 238 ? 14.001 -40.315 -7.558 1.00 71.31 238 LEU A C 1
ATOM 1855 O O . LEU A 1 238 ? 13.872 -41.024 -8.565 1.00 71.31 238 LEU A O 1
ATOM 1859 N N . ARG A 1 239 ? 13.955 -40.785 -6.308 1.00 67.62 239 ARG A N 1
ATOM 1860 C CA . ARG A 1 239 ? 13.644 -42.158 -5.878 1.00 67.62 239 ARG A CA 1
ATOM 1861 C C . ARG A 1 239 ? 12.503 -42.131 -4.863 1.00 67.62 239 ARG A C 1
ATOM 1863 O O . ARG A 1 239 ? 12.440 -41.217 -4.052 1.00 67.62 239 ARG A O 1
ATOM 1870 N N . LEU A 1 240 ? 11.604 -43.113 -4.908 1.00 70.56 240 LEU A N 1
ATOM 1871 C CA . LEU A 1 240 ? 10.560 -43.283 -3.893 1.00 70.56 240 LEU A CA 1
ATOM 1872 C C . LEU A 1 240 ? 11.161 -44.023 -2.690 1.00 70.56 240 LEU A C 1
ATOM 1874 O O . LEU A 1 240 ? 11.616 -45.154 -2.849 1.00 70.56 240 LEU A O 1
ATOM 1878 N N . THR A 1 241 ? 11.167 -43.392 -1.513 1.00 71.06 241 THR A N 1
ATOM 1879 C CA . THR A 1 241 ? 11.836 -43.936 -0.314 1.00 71.06 241 THR A CA 1
ATOM 1880 C C . THR A 1 241 ? 10.840 -44.449 0.721 1.00 71.06 241 THR A C 1
ATOM 1882 O O . THR A 1 241 ? 11.089 -45.473 1.352 1.00 71.06 241 THR A O 1
ATOM 1885 N N . GLN A 1 242 ? 9.701 -43.772 0.904 1.00 67.69 242 GLN A N 1
ATOM 1886 C CA . GLN A 1 242 ? 8.736 -44.144 1.941 1.00 67.69 242 GLN A CA 1
ATOM 1887 C C . GLN A 1 242 ? 7.293 -43.913 1.497 1.00 67.69 242 GLN A C 1
ATOM 1889 O O . GLN A 1 242 ? 6.972 -42.924 0.834 1.00 67.69 242 GLN A O 1
ATOM 1894 N N . VAL A 1 243 ? 6.404 -44.807 1.928 1.00 68.94 243 VAL A N 1
ATOM 1895 C CA . VAL A 1 243 ? 4.954 -44.660 1.792 1.00 68.94 243 VAL A CA 1
ATOM 1896 C C . VAL A 1 243 ? 4.368 -44.524 3.192 1.00 68.94 243 VAL A C 1
ATOM 1898 O O . VAL A 1 243 ? 4.387 -45.466 3.976 1.00 68.94 243 VAL A O 1
ATOM 1901 N N . LEU A 1 244 ? 3.906 -43.323 3.539 1.00 62.94 244 LEU A N 1
ATOM 1902 C CA . LEU A 1 244 ? 3.460 -42.996 4.901 1.00 62.94 244 LEU A CA 1
ATOM 1903 C C . LEU A 1 244 ? 2.001 -43.402 5.156 1.00 62.94 244 LEU A C 1
ATOM 1905 O O . LEU A 1 244 ? 1.615 -43.615 6.300 1.00 62.94 244 LEU A O 1
ATOM 1909 N N . ALA A 1 245 ? 1.188 -43.516 4.103 1.00 59.97 245 ALA A N 1
ATOM 1910 C CA . ALA A 1 245 ? -0.190 -43.986 4.204 1.00 59.97 245 ALA A CA 1
ATOM 1911 C C . ALA A 1 245 ? -0.639 -44.619 2.882 1.00 59.97 245 ALA A C 1
ATOM 1913 O O . ALA A 1 245 ? -0.695 -43.930 1.870 1.00 59.97 245 ALA A O 1
ATOM 1914 N N . LEU A 1 246 ? -0.986 -45.909 2.898 1.00 55.31 246 LEU A N 1
ATOM 1915 C CA . LEU A 1 246 ? -1.664 -46.611 1.792 1.00 55.31 246 LEU A CA 1
ATOM 1916 C C . LEU A 1 246 ? -3.171 -46.785 2.055 1.00 55.31 246 LEU A C 1
ATOM 1918 O O . LEU A 1 246 ? -3.958 -46.888 1.123 1.00 55.31 246 LEU A O 1
ATOM 1922 N N . THR A 1 247 ? -3.582 -46.776 3.325 1.00 50.91 247 THR A N 1
ATOM 1923 C CA . THR A 1 247 ? -4.933 -47.133 3.803 1.00 50.91 247 THR A CA 1
ATOM 1924 C C . THR A 1 247 ? -5.859 -45.936 4.052 1.00 50.91 247 THR A C 1
ATOM 1926 O O . THR A 1 247 ? -6.954 -46.095 4.587 1.00 50.91 247 THR A O 1
ATOM 1929 N N . GLY A 1 248 ? -5.436 -44.728 3.673 1.00 53.88 248 GLY A N 1
ATOM 1930 C CA . GLY A 1 248 ? -6.231 -43.504 3.774 1.00 53.88 248 GLY A CA 1
ATOM 1931 C C . GLY A 1 248 ? -6.692 -43.010 2.406 1.00 53.88 248 GLY A C 1
ATOM 1932 O O . GLY A 1 248 ? -6.032 -43.245 1.399 1.00 53.88 248 GLY A O 1
ATOM 1933 N N . LYS A 1 249 ? -7.795 -42.249 2.381 1.00 56.81 249 LYS A N 1
ATOM 1934 C CA . LYS A 1 249 ? -8.369 -41.630 1.167 1.00 56.81 249 LYS A CA 1
ATOM 1935 C C . LYS A 1 249 ? -7.344 -40.801 0.363 1.00 56.81 249 LYS A C 1
ATOM 1937 O O . LYS A 1 249 ? -7.539 -40.609 -0.833 1.00 56.81 249 LYS A O 1
ATOM 1942 N N . ASN A 1 250 ? -6.252 -40.373 1.012 1.00 62.09 250 ASN A N 1
ATOM 1943 C CA . ASN A 1 250 ? -5.177 -39.554 0.456 1.00 62.09 250 ASN A CA 1
ATOM 1944 C C . ASN A 1 250 ? -3.793 -40.155 0.800 1.00 62.09 250 ASN A C 1
ATOM 1946 O O . ASN A 1 250 ? -3.218 -39.807 1.838 1.00 62.09 250 ASN A O 1
ATOM 1950 N N . PRO A 1 251 ? -3.247 -41.062 -0.028 1.00 69.50 251 PRO A N 1
ATOM 1951 C CA . PRO A 1 251 ? -1.936 -41.641 0.226 1.00 69.50 251 PRO A CA 1
ATOM 1952 C C . PRO A 1 251 ? -0.830 -40.584 0.127 1.00 69.50 251 PRO A C 1
ATOM 1954 O O . PRO A 1 251 ? -0.883 -39.691 -0.722 1.00 69.50 251 PRO A O 1
ATOM 1957 N N . THR A 1 252 ? 0.156 -40.674 1.023 1.00 78.44 252 THR A N 1
ATOM 1958 C CA . THR A 1 252 ? 1.305 -39.756 1.064 1.00 78.44 252 THR A CA 1
ATOM 1959 C C . THR A 1 252 ? 2.585 -40.514 0.746 1.00 78.44 252 THR A C 1
ATOM 1961 O O . THR A 1 252 ? 2.910 -41.500 1.413 1.00 78.44 252 THR A O 1
ATOM 1964 N N . PHE A 1 253 ? 3.310 -40.034 -0.261 1.00 78.94 253 PHE A N 1
ATOM 1965 C CA . PHE A 1 253 ? 4.537 -40.649 -0.766 1.00 78.94 253 PHE A CA 1
ATOM 1966 C C . PHE A 1 253 ? 5.720 -39.712 -0.549 1.00 78.94 253 PHE A C 1
ATOM 1968 O O . PHE A 1 253 ? 5.598 -38.514 -0.801 1.00 78.94 253 PHE A O 1
ATOM 1975 N N . VAL A 1 254 ? 6.853 -40.251 -0.104 1.00 78.81 254 VAL A N 1
ATOM 1976 C CA . VAL A 1 254 ? 8.091 -39.497 0.118 1.00 78.81 254 VAL A CA 1
ATOM 1977 C C . VAL A 1 254 ? 9.118 -39.882 -0.933 1.00 78.81 254 VAL A C 1
ATOM 1979 O O . VAL A 1 254 ? 9.449 -41.060 -1.091 1.00 78.81 254 VAL A O 1
ATOM 1982 N N . PHE A 1 255 ? 9.635 -38.876 -1.626 1.00 78.56 255 PHE A N 1
ATOM 1983 C CA . PHE A 1 255 ? 10.671 -39.005 -2.637 1.00 78.56 255 PHE A CA 1
ATOM 1984 C C . PHE A 1 255 ? 11.963 -38.363 -2.147 1.00 78.56 255 PHE A C 1
ATOM 1986 O O . PHE A 1 255 ? 11.918 -37.348 -1.461 1.00 78.56 255 PHE A O 1
ATOM 1993 N N . GLU A 1 256 ? 13.106 -38.908 -2.539 1.00 74.62 256 GLU A N 1
ATOM 1994 C CA . GLU A 1 256 ? 14.415 -38.303 -2.302 1.00 74.62 256 GLU A CA 1
ATOM 1995 C C . GLU A 1 256 ? 15.160 -38.106 -3.621 1.00 74.62 256 GLU A C 1
ATOM 1997 O O . GLU A 1 256 ? 15.146 -38.981 -4.488 1.00 74.62 256 GLU A O 1
ATOM 2002 N N . ASP A 1 257 ? 15.805 -36.953 -3.783 1.00 73.19 257 ASP A N 1
ATOM 2003 C CA . ASP A 1 257 ? 16.751 -36.713 -4.879 1.00 73.19 257 ASP A CA 1
ATOM 2004 C C . ASP A 1 257 ? 18.140 -37.292 -4.529 1.00 73.19 257 ASP A C 1
ATOM 2006 O O . ASP A 1 257 ? 18.463 -37.574 -3.375 1.00 73.19 257 ASP A O 1
ATOM 2010 N N . SER A 1 258 ? 18.994 -37.426 -5.539 1.00 63.84 258 SER A N 1
ATOM 2011 C CA . SER A 1 258 ? 20.428 -37.737 -5.487 1.00 63.84 258 SER A CA 1
ATOM 2012 C C . SER A 1 258 ? 21.227 -36.939 -4.443 1.00 63.84 258 SER A C 1
ATOM 2014 O O . SER A 1 258 ? 22.226 -37.439 -3.927 1.00 63.84 258 SER A O 1
ATOM 2016 N N . THR A 1 259 ? 20.766 -35.739 -4.081 1.00 69.38 259 THR A N 1
ATOM 2017 C CA . THR A 1 259 ? 21.337 -34.868 -3.038 1.00 69.38 259 THR A CA 1
ATOM 2018 C C . THR A 1 259 ? 20.748 -35.091 -1.635 1.00 69.38 259 THR A C 1
ATOM 2020 O O . THR A 1 259 ? 21.085 -34.350 -0.716 1.00 69.38 259 THR A O 1
ATOM 2023 N N . ARG A 1 260 ? 19.904 -36.121 -1.439 1.00 65.81 260 ARG A N 1
ATOM 2024 C CA . ARG A 1 260 ? 19.158 -36.445 -0.199 1.00 65.81 260 ARG A CA 1
ATOM 2025 C C . ARG A 1 260 ? 18.109 -35.412 0.230 1.00 65.81 260 ARG A C 1
ATOM 2027 O O . ARG A 1 260 ? 17.661 -35.423 1.374 1.00 65.81 260 ARG A O 1
ATOM 2034 N N . ASN A 1 261 ? 17.675 -34.545 -0.679 1.00 71.38 261 ASN A N 1
ATOM 2035 C CA . ASN A 1 261 ? 16.534 -33.670 -0.426 1.00 71.38 261 ASN A CA 1
ATOM 2036 C C . ASN A 1 261 ? 15.234 -34.473 -0.489 1.00 71.38 261 ASN A C 1
ATOM 2038 O O . ASN A 1 261 ? 14.982 -35.147 -1.489 1.00 71.38 261 ASN A O 1
ATOM 2042 N N . SER A 1 262 ? 14.419 -34.388 0.565 1.00 72.69 262 SER A N 1
ATOM 2043 C CA . SER A 1 262 ? 13.140 -35.093 0.656 1.00 72.69 262 SER A CA 1
ATOM 2044 C C . SER A 1 262 ? 11.973 -34.235 0.156 1.00 72.69 262 SER A C 1
ATOM 2046 O O . SER A 1 262 ? 11.837 -33.058 0.503 1.00 72.69 262 SER A O 1
ATOM 2048 N N . PHE A 1 263 ? 11.083 -34.866 -0.600 1.00 79.56 263 PHE A N 1
ATOM 2049 C CA . PHE A 1 263 ? 9.872 -34.294 -1.174 1.00 79.56 263 PHE A CA 1
ATOM 2050 C C . PHE A 1 263 ? 8.673 -35.172 -0.844 1.00 79.56 263 PHE A C 1
ATOM 2052 O O . PHE A 1 263 ? 8.804 -36.378 -0.653 1.00 79.56 263 PHE A O 1
ATOM 2059 N N . MET A 1 264 ? 7.490 -34.575 -0.795 1.00 78.94 264 MET A N 1
ATOM 2060 C CA . MET A 1 264 ? 6.257 -35.250 -0.417 1.00 78.94 264 MET A CA 1
ATOM 2061 C C . MET A 1 264 ? 5.198 -35.065 -1.499 1.00 78.94 264 MET A C 1
ATOM 2063 O O . MET A 1 264 ? 4.916 -33.949 -1.922 1.00 78.94 264 MET A O 1
ATOM 2067 N N . LEU A 1 265 ? 4.557 -36.151 -1.918 1.00 80.19 265 LEU A N 1
ATOM 2068 C CA . LEU A 1 265 ? 3.339 -36.101 -2.718 1.00 80.19 265 LEU A CA 1
ATOM 2069 C C . LEU A 1 265 ? 2.144 -36.335 -1.799 1.00 80.19 265 LEU A C 1
ATOM 2071 O O . LEU A 1 265 ? 2.029 -37.402 -1.194 1.00 80.19 265 LEU A O 1
ATOM 2075 N N . LYS A 1 266 ? 1.247 -35.351 -1.736 1.00 79.75 266 LYS A N 1
ATOM 2076 C CA . LYS A 1 266 ? 0.003 -35.398 -0.965 1.00 79.75 266 LYS A CA 1
ATOM 2077 C C . LYS A 1 266 ? -1.122 -34.775 -1.786 1.00 79.75 266 LYS A C 1
ATOM 2079 O O . LYS A 1 266 ? -0.933 -33.747 -2.424 1.00 79.75 266 LYS A O 1
ATOM 2084 N N . ASP A 1 267 ? -2.300 -35.392 -1.803 1.00 76.06 267 ASP A N 1
ATOM 2085 C CA . ASP A 1 267 ? -3.488 -34.848 -2.487 1.00 76.06 267 ASP A CA 1
ATOM 2086 C C . ASP A 1 267 ? -3.266 -34.534 -3.985 1.00 76.06 267 ASP A C 1
ATOM 2088 O O . ASP A 1 267 ? -3.826 -33.576 -4.524 1.00 76.06 267 ASP A O 1
ATOM 2092 N N . ARG A 1 268 ? -2.452 -35.359 -4.666 1.00 78.94 268 ARG A N 1
ATOM 2093 C CA . ARG A 1 268 ? -1.985 -35.197 -6.066 1.00 78.94 268 ARG A CA 1
ATOM 2094 C C . ARG A 1 268 ? -1.015 -34.035 -6.306 1.00 78.94 268 ARG A C 1
ATOM 2096 O O . ARG A 1 268 ? -0.599 -33.822 -7.442 1.00 78.94 268 ARG A O 1
ATOM 2103 N N . LYS A 1 269 ? -0.639 -33.311 -5.256 1.00 80.50 269 LYS A N 1
ATOM 2104 C CA . LYS A 1 269 ? 0.243 -32.144 -5.293 1.00 80.50 269 LYS A CA 1
ATOM 2105 C C . LYS A 1 269 ? 1.598 -32.470 -4.680 1.00 80.50 269 LYS A C 1
ATOM 2107 O O . LYS A 1 269 ? 1.686 -33.260 -3.739 1.00 80.50 269 LYS A O 1
ATOM 2112 N N . PHE A 1 270 ? 2.643 -31.866 -5.228 1.00 76.94 270 PHE A N 1
ATOM 2113 C CA . PHE A 1 270 ? 4.022 -32.096 -4.814 1.00 76.94 270 PHE A CA 1
ATOM 2114 C C . PHE A 1 270 ? 4.494 -30.991 -3.862 1.00 76.94 270 PHE A C 1
ATOM 2116 O O . PHE A 1 270 ? 4.202 -29.814 -4.077 1.00 76.94 270 PHE A O 1
ATOM 2123 N N . TYR A 1 271 ? 5.200 -31.371 -2.802 1.00 75.44 271 TYR A N 1
ATOM 2124 C CA . TYR A 1 271 ? 5.638 -30.495 -1.721 1.00 75.44 271 TYR A CA 1
ATOM 2125 C C . TYR A 1 271 ? 7.095 -30.772 -1.339 1.00 75.44 271 TYR A C 1
ATOM 2127 O O . TYR A 1 271 ? 7.591 -31.885 -1.515 1.00 75.44 271 TYR A O 1
ATOM 2135 N N . THR A 1 272 ? 7.783 -29.784 -0.772 1.00 71.50 272 THR A N 1
ATOM 2136 C CA . THR A 1 272 ? 9.057 -30.000 -0.062 1.00 71.50 272 THR A CA 1
ATOM 2137 C C . THR A 1 272 ? 8.815 -30.592 1.333 1.00 71.50 272 THR A C 1
ATOM 2139 O O . THR A 1 272 ? 7.682 -30.610 1.821 1.00 71.50 272 THR A O 1
ATOM 2142 N N . LYS A 1 273 ? 9.878 -31.044 2.014 1.00 64.75 273 LYS A N 1
ATOM 2143 C CA . LYS A 1 273 ? 9.833 -31.462 3.430 1.00 64.75 273 LYS A CA 1
ATOM 2144 C C . LYS A 1 273 ? 9.193 -30.412 4.355 1.00 64.75 273 LYS A C 1
ATOM 2146 O O . LYS A 1 273 ? 8.500 -30.779 5.298 1.00 64.75 273 LYS A O 1
ATOM 2151 N N . ASP A 1 274 ? 9.370 -29.130 4.043 1.00 67.38 274 ASP A N 1
ATOM 2152 C CA . ASP A 1 274 ? 8.818 -28.001 4.807 1.00 67.38 274 ASP A CA 1
ATOM 2153 C C . ASP A 1 274 ? 7.389 -27.624 4.373 1.00 67.38 274 ASP A C 1
ATOM 2155 O O . ASP A 1 274 ? 6.886 -26.551 4.702 1.00 67.38 274 ASP A O 1
ATOM 2159 N N . ASN A 1 275 ? 6.713 -28.513 3.635 1.00 69.62 275 ASN A N 1
ATOM 2160 C CA . ASN A 1 275 ? 5.326 -28.374 3.193 1.00 69.62 275 ASN A CA 1
ATOM 2161 C C . ASN A 1 275 ? 5.086 -27.196 2.221 1.00 69.62 275 ASN A C 1
ATOM 2163 O O . ASN A 1 275 ? 3.958 -26.711 2.088 1.00 69.62 275 ASN A O 1
ATOM 2167 N N . LEU A 1 276 ? 6.127 -26.751 1.504 1.00 64.31 276 LEU A N 1
ATOM 2168 C CA . LEU A 1 276 ? 6.008 -25.743 0.445 1.00 64.31 276 LEU A CA 1
ATOM 2169 C C . LEU A 1 276 ? 5.534 -26.398 -0.851 1.00 64.31 276 LEU A C 1
ATOM 2171 O O . LEU A 1 276 ? 6.102 -27.396 -1.288 1.00 64.31 276 LEU A O 1
ATOM 2175 N N . PHE A 1 277 ? 4.490 -25.842 -1.465 1.00 67.56 277 PHE A N 1
ATOM 2176 C CA . PHE A 1 277 ? 3.889 -26.383 -2.686 1.00 67.56 277 PHE A CA 1
ATOM 2177 C C . PHE A 1 277 ? 4.755 -26.106 -3.920 1.00 67.56 277 PHE A C 1
ATOM 2179 O O . PHE A 1 277 ? 5.053 -24.953 -4.226 1.00 67.56 277 PHE A O 1
ATOM 2186 N N . ILE A 1 278 ? 5.079 -27.161 -4.667 1.00 65.94 278 ILE A N 1
ATOM 2187 C CA . ILE A 1 278 ? 5.833 -27.089 -5.919 1.00 65.94 278 ILE A CA 1
ATOM 2188 C C . ILE A 1 278 ? 4.845 -27.104 -7.090 1.00 65.94 278 ILE A C 1
ATOM 2190 O O . ILE A 1 278 ? 4.142 -28.088 -7.332 1.00 65.94 278 ILE A O 1
ATOM 2194 N N . GLN A 1 279 ? 4.783 -25.993 -7.826 1.00 63.06 279 GLN A N 1
ATOM 2195 C CA . GLN A 1 279 ? 3.943 -25.871 -9.018 1.00 63.06 279 GLN A CA 1
ATOM 2196 C C . GLN A 1 279 ? 4.557 -26.614 -10.209 1.00 63.06 279 GLN A C 1
ATOM 2198 O O . GLN A 1 279 ? 5.767 -26.603 -10.400 1.00 63.06 279 GLN A O 1
ATOM 2203 N N . GLY A 1 280 ? 3.711 -27.234 -11.037 1.00 65.81 280 GLY A N 1
ATOM 2204 C CA . GLY A 1 280 ? 4.137 -27.888 -12.280 1.00 65.81 280 GLY A CA 1
ATOM 2205 C C . GLY A 1 280 ? 4.447 -29.382 -12.169 1.00 65.81 280 GLY A C 1
ATOM 2206 O O . GLY A 1 280 ? 4.739 -29.988 -13.198 1.00 65.81 280 GLY A O 1
ATOM 2207 N N . ILE A 1 281 ? 4.332 -29.980 -10.974 1.00 71.25 281 ILE A N 1
ATOM 2208 C CA . ILE A 1 281 ? 4.434 -31.428 -10.741 1.00 71.25 281 ILE A CA 1
ATOM 2209 C C . ILE A 1 281 ? 3.126 -31.924 -10.114 1.00 71.25 281 ILE A C 1
ATOM 2211 O O . ILE A 1 281 ? 2.747 -31.511 -9.016 1.00 71.25 281 ILE A O 1
ATOM 2215 N N . GLU A 1 282 ? 2.445 -32.835 -10.801 1.00 77.56 282 GLU A N 1
ATOM 2216 C CA . GLU A 1 282 ? 1.241 -33.509 -10.318 1.00 77.56 282 GLU A CA 1
ATOM 2217 C C . GLU A 1 282 ? 1.472 -35.013 -10.234 1.00 77.56 282 GLU A C 1
ATOM 2219 O O . GLU A 1 282 ? 2.104 -35.603 -11.104 1.00 77.56 282 GLU A O 1
ATOM 2224 N N . GLY A 1 283 ? 0.933 -35.654 -9.202 1.00 79.00 283 GLY A N 1
ATOM 2225 C CA . GLY A 1 283 ? 1.052 -37.097 -9.017 1.00 79.00 283 GLY A CA 1
ATOM 2226 C C . GLY A 1 283 ? -0.294 -37.804 -9.013 1.00 79.00 283 GLY A C 1
ATOM 2227 O O . GLY A 1 283 ? -1.263 -37.317 -8.429 1.00 79.00 283 GLY A O 1
ATOM 2228 N N . ARG A 1 284 ? -0.361 -38.979 -9.634 1.00 79.31 284 ARG A N 1
ATOM 2229 C CA . ARG A 1 284 ? -1.503 -39.897 -9.563 1.00 79.31 284 ARG A CA 1
ATOM 2230 C C . ARG A 1 284 ? -1.023 -41.292 -9.201 1.00 79.31 284 ARG A C 1
ATOM 2232 O O . ARG A 1 284 ? 0.067 -41.697 -9.583 1.00 79.31 284 ARG A O 1
ATOM 2239 N N . VAL A 1 285 ? -1.850 -42.017 -8.462 1.00 77.25 285 VAL A N 1
ATOM 2240 C CA . VAL A 1 285 ? -1.627 -43.438 -8.193 1.00 77.25 285 VAL A CA 1
ATOM 2241 C C . VAL A 1 285 ? -2.369 -44.223 -9.267 1.00 77.25 285 VAL A C 1
ATOM 2243 O O . VAL A 1 285 ? -3.573 -44.038 -9.437 1.00 77.25 285 VAL A O 1
ATOM 2246 N N . GLU A 1 286 ? -1.647 -45.062 -10.001 1.00 77.25 286 GLU A N 1
ATOM 2247 C CA . GLU A 1 286 ? -2.179 -45.953 -11.032 1.00 77.25 286 GLU A CA 1
ATOM 2248 C C . GLU A 1 286 ? -1.785 -47.392 -10.671 1.00 77.25 286 GLU A C 1
ATOM 2250 O O . GLU A 1 286 ? -0.682 -47.852 -10.966 1.00 77.25 286 GLU A O 1
ATOM 2255 N N . GLY A 1 287 ? -2.683 -48.099 -9.976 1.00 75.88 287 GLY A N 1
ATOM 2256 C CA . GLY A 1 287 ? -2.431 -49.460 -9.490 1.00 75.88 287 GLY A CA 1
ATOM 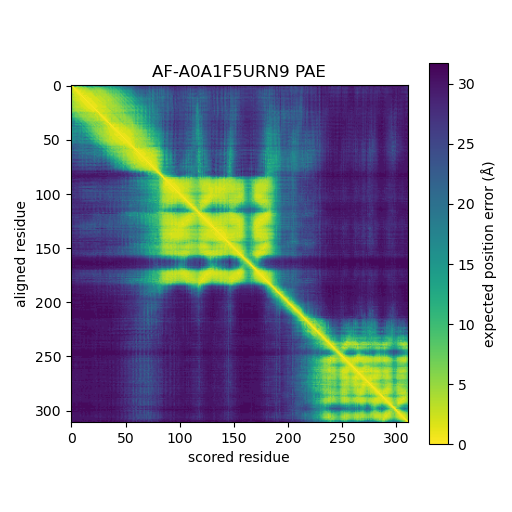2257 C C . GLY A 1 287 ? -1.265 -49.516 -8.495 1.00 75.88 287 GLY A C 1
ATOM 2258 O O . GLY A 1 287 ? -1.277 -48.807 -7.493 1.00 75.88 287 GLY A O 1
ATOM 2259 N N . ASP A 1 288 ? -0.253 -50.332 -8.806 1.00 77.25 288 ASP A N 1
ATOM 2260 C CA . ASP A 1 288 ? 0.961 -50.527 -7.993 1.00 77.25 288 ASP A CA 1
ATOM 2261 C C . ASP A 1 288 ? 2.062 -49.477 -8.293 1.00 77.25 288 ASP A C 1
ATOM 2263 O O . ASP A 1 288 ? 3.215 -49.638 -7.885 1.00 77.25 288 ASP A O 1
ATOM 2267 N N . LYS A 1 289 ? 1.739 -48.396 -9.022 1.00 77.19 289 LYS A N 1
ATOM 2268 C CA . LYS A 1 289 ? 2.696 -47.346 -9.407 1.00 77.19 289 LYS A CA 1
ATOM 2269 C C . LYS A 1 289 ? 2.201 -45.945 -9.066 1.00 77.19 289 LYS A C 1
ATOM 2271 O O . LYS A 1 289 ? 1.013 -45.638 -9.147 1.00 77.19 289 LYS A O 1
ATOM 2276 N N . VAL A 1 290 ? 3.141 -45.055 -8.759 1.00 81.50 290 VAL A N 1
ATOM 2277 C CA . VAL A 1 290 ? 2.910 -43.609 -8.693 1.00 81.50 290 VAL A CA 1
ATOM 2278 C C . VAL A 1 290 ? 3.417 -42.970 -9.979 1.00 81.50 290 VAL A C 1
ATOM 2280 O O . VAL A 1 290 ? 4.601 -43.044 -10.301 1.00 81.50 290 VAL A O 1
ATOM 2283 N N . LYS A 1 291 ? 2.513 -42.328 -10.711 1.00 82.50 291 LYS A N 1
ATOM 2284 C CA . LYS A 1 291 ? 2.785 -41.557 -11.921 1.00 82.50 291 LYS A CA 1
ATOM 2285 C C . LYS A 1 291 ? 2.942 -40.084 -11.560 1.00 82.50 291 LYS A C 1
ATOM 2287 O O . LYS A 1 291 ? 1.989 -39.470 -11.085 1.00 82.50 291 LYS A O 1
ATOM 2292 N N . LEU A 1 292 ? 4.114 -39.506 -11.809 1.00 81.56 292 LEU A N 1
ATOM 2293 C CA . LEU A 1 292 ? 4.340 -38.061 -11.753 1.00 81.56 292 LEU A CA 1
ATOM 2294 C C . LEU A 1 292 ? 4.276 -37.474 -13.165 1.00 81.56 292 LEU A C 1
ATOM 2296 O O . LEU A 1 292 ? 5.029 -37.881 -14.048 1.00 81.56 292 LEU A O 1
ATOM 2300 N N . MET A 1 293 ? 3.383 -36.512 -13.363 1.00 76.88 293 MET A N 1
ATOM 2301 C CA . MET A 1 293 ? 3.266 -35.684 -14.558 1.00 76.88 293 MET A CA 1
ATOM 2302 C C . MET A 1 293 ? 3.902 -34.332 -14.259 1.00 76.88 293 MET A C 1
ATOM 2304 O O . MET A 1 293 ? 3.519 -33.672 -13.293 1.00 76.88 293 MET A O 1
ATOM 2308 N N . TYR A 1 294 ? 4.866 -33.911 -15.071 1.00 71.00 294 TYR A N 1
ATOM 2309 C CA . TYR A 1 294 ? 5.555 -32.644 -14.861 1.00 71.00 294 TYR A CA 1
ATOM 2310 C C . TYR A 1 294 ? 5.726 -31.857 -16.157 1.00 71.00 294 TYR A C 1
ATOM 2312 O O . TYR A 1 294 ? 5.841 -32.422 -17.249 1.00 71.00 294 TYR A O 1
ATOM 2320 N N . THR A 1 295 ? 5.723 -30.533 -16.022 1.00 59.78 295 THR A N 1
ATOM 2321 C CA . THR A 1 295 ? 5.967 -29.595 -17.125 1.00 59.78 295 THR A CA 1
ATOM 2322 C C . THR A 1 295 ? 7.326 -28.946 -16.909 1.00 59.78 295 THR A C 1
ATOM 2324 O O . THR A 1 295 ? 7.570 -28.371 -15.854 1.00 59.78 295 THR A O 1
ATOM 2327 N N . VAL A 1 296 ? 8.217 -29.063 -17.892 1.00 55.00 296 VAL A N 1
ATOM 2328 C CA . VAL A 1 296 ? 9.536 -28.414 -17.869 1.00 55.00 296 VAL A CA 1
ATOM 2329 C C . VAL A 1 296 ? 9.423 -27.099 -18.632 1.00 55.00 296 VAL A C 1
ATOM 2331 O O . VAL A 1 296 ? 8.846 -27.082 -19.723 1.00 55.00 296 VAL A O 1
ATOM 2334 N N . GLU A 1 297 ? 9.961 -26.004 -18.091 1.00 45.25 297 GLU A N 1
ATOM 2335 C CA . GLU A 1 297 ? 10.041 -24.749 -18.844 1.00 45.25 297 GLU A CA 1
ATOM 2336 C C . GLU A 1 297 ? 10.823 -24.977 -20.156 1.00 45.25 297 GLU A C 1
ATOM 2338 O O . GLU A 1 297 ? 11.839 -25.668 -20.180 1.00 45.25 297 GLU A O 1
ATOM 2343 N N . ASN A 1 298 ? 10.318 -24.427 -21.265 1.00 36.44 298 ASN A N 1
ATOM 2344 C CA . ASN A 1 298 ? 10.848 -24.562 -22.635 1.00 36.44 298 ASN A CA 1
ATOM 2345 C C . ASN A 1 298 ? 10.663 -25.910 -23.366 1.00 36.44 298 ASN A C 1
ATOM 2347 O O . ASN A 1 298 ? 11.238 -26.087 -24.441 1.00 36.44 298 ASN A O 1
ATOM 2351 N N . ILE A 1 299 ? 9.823 -26.834 -22.882 1.00 40.28 299 ILE A N 1
ATOM 2352 C CA . ILE A 1 299 ? 9.430 -28.030 -23.656 1.00 40.28 299 ILE A CA 1
ATOM 2353 C C . ILE A 1 299 ? 7.904 -28.087 -23.791 1.00 40.28 299 ILE A C 1
ATOM 2355 O O . ILE A 1 299 ? 7.179 -28.110 -22.800 1.00 40.28 299 ILE A O 1
ATOM 2359 N N . ILE A 1 300 ? 7.404 -28.131 -25.029 1.00 34.81 300 ILE A N 1
ATOM 2360 C CA . ILE A 1 300 ? 5.974 -28.317 -25.310 1.00 34.81 300 ILE A CA 1
ATOM 2361 C C . ILE A 1 300 ? 5.619 -29.786 -25.034 1.00 34.81 300 ILE A C 1
ATOM 2363 O O . ILE A 1 300 ? 5.971 -30.665 -25.817 1.00 34.81 300 ILE A O 1
ATOM 2367 N N . GLY A 1 301 ? 4.931 -30.048 -23.920 1.00 50.84 301 GLY A N 1
ATOM 2368 C CA . GLY A 1 301 ? 4.359 -31.359 -23.587 1.00 50.84 301 GLY A CA 1
ATOM 2369 C C . GLY A 1 301 ? 4.554 -31.771 -22.125 1.00 50.84 301 GLY A C 1
ATOM 2370 O O . GLY A 1 301 ? 5.584 -31.481 -21.519 1.00 50.84 301 GLY A O 1
ATOM 2371 N N . GLN A 1 302 ? 3.563 -32.467 -21.556 1.00 60.75 302 GLN A N 1
ATOM 2372 C CA . GLN A 1 302 ? 3.679 -33.082 -20.230 1.00 60.75 302 GLN A CA 1
ATOM 2373 C C . GLN A 1 302 ? 4.578 -34.320 -20.313 1.00 60.75 302 GLN A C 1
ATOM 2375 O O . GLN A 1 302 ? 4.357 -35.193 -21.153 1.00 60.75 302 GLN A O 1
ATOM 2380 N N . LYS A 1 303 ? 5.591 -34.402 -19.445 1.00 68.00 303 LYS A N 1
ATOM 2381 C CA . LYS A 1 303 ? 6.412 -35.608 -19.282 1.00 68.00 303 LYS A CA 1
ATOM 2382 C C . LYS A 1 303 ? 5.882 -36.440 -18.125 1.00 68.00 303 LYS A C 1
ATOM 2384 O O . LYS A 1 303 ? 5.411 -35.901 -17.126 1.00 68.00 303 LYS A O 1
ATOM 2389 N N . GLU A 1 304 ? 5.986 -37.756 -18.262 1.00 77.81 304 GLU A N 1
ATOM 2390 C CA . GLU A 1 304 ? 5.492 -38.720 -17.283 1.00 77.81 304 GLU A CA 1
ATOM 2391 C C . GLU A 1 304 ? 6.652 -39.558 -16.740 1.00 77.81 304 GLU A C 1
ATOM 2393 O O . GLU A 1 304 ? 7.496 -40.029 -17.506 1.00 77.81 304 GLU A O 1
ATOM 2398 N N . LYS A 1 305 ? 6.691 -39.767 -15.423 1.00 78.12 305 LYS A N 1
ATOM 2399 C CA . LYS A 1 305 ? 7.629 -40.686 -14.768 1.00 78.12 305 LYS A CA 1
ATOM 2400 C C . LYS A 1 305 ? 6.873 -41.596 -13.808 1.00 78.12 305 LYS A C 1
ATOM 2402 O O . LYS A 1 305 ? 6.068 -41.125 -13.009 1.00 78.12 305 LYS A O 1
ATOM 2407 N N . TYR A 1 306 ? 7.152 -42.891 -13.891 1.00 78.50 306 TYR A N 1
ATOM 2408 C CA . TYR A 1 306 ? 6.521 -43.919 -13.069 1.00 78.50 306 TYR A CA 1
ATOM 2409 C C . TYR A 1 306 ? 7.481 -44.366 -11.968 1.00 78.50 306 TYR A C 1
ATOM 2411 O O . TYR A 1 306 ? 8.672 -44.554 -12.215 1.00 78.50 306 TYR A O 1
ATOM 2419 N N . PHE A 1 307 ? 6.947 -44.546 -10.766 1.00 80.62 307 PHE A N 1
ATOM 2420 C CA . PHE A 1 307 ? 7.652 -45.063 -9.601 1.00 80.62 307 PHE A CA 1
ATOM 2421 C C . PHE A 1 307 ? 6.901 -46.280 -9.088 1.00 80.62 307 PHE A C 1
ATOM 2423 O O . PHE A 1 307 ? 5.702 -46.191 -8.824 1.00 80.62 307 PHE A O 1
ATOM 2430 N N . ASP A 1 308 ? 7.589 -47.406 -8.956 1.00 77.56 308 ASP A N 1
ATOM 2431 C CA . ASP A 1 308 ? 6.981 -48.610 -8.403 1.00 77.56 308 ASP A CA 1
ATOM 2432 C C . ASP A 1 308 ? 6.791 -48.431 -6.891 1.00 77.56 308 ASP A C 1
ATOM 2434 O O . ASP A 1 308 ? 7.710 -48.016 -6.179 1.00 77.56 308 ASP A O 1
ATOM 2438 N N . ILE A 1 309 ? 5.582 -48.713 -6.404 1.00 73.44 309 ILE A N 1
ATOM 2439 C CA . ILE A 1 309 ? 5.290 -48.733 -4.973 1.00 73.44 309 ILE A CA 1
ATOM 2440 C C . ILE A 1 309 ? 5.904 -50.025 -4.441 1.00 73.44 309 ILE A C 1
ATOM 2442 O O . ILE A 1 309 ? 5.386 -51.114 -4.690 1.00 73.44 309 ILE A O 1
ATOM 2446 N N . LEU A 1 310 ? 7.041 -49.913 -3.752 1.00 61.97 310 LEU A N 1
ATOM 2447 C CA . LEU A 1 310 ? 7.610 -51.040 -3.017 1.00 61.97 310 LEU A CA 1
ATOM 2448 C C . LEU A 1 310 ? 6.563 -51.489 -1.986 1.00 61.97 310 LEU A C 1
ATOM 2450 O O . LEU A 1 310 ? 6.168 -50.695 -1.130 1.00 61.97 310 LEU A O 1
ATOM 2454 N N . LYS A 1 311 ? 6.058 -52.717 -2.150 1.00 54.12 311 LYS A N 1
ATOM 2455 C CA . LYS A 1 311 ? 5.159 -53.372 -1.192 1.00 54.12 311 LYS A CA 1
ATOM 2456 C C . LYS A 1 311 ? 5.886 -53.679 0.108 1.00 54.12 311 LYS A C 1
ATOM 2458 O O . LYS A 1 311 ? 7.076 -54.059 0.029 1.00 54.12 311 LYS A O 1
#